Protein AF-A0A7S1KCM5-F1 (a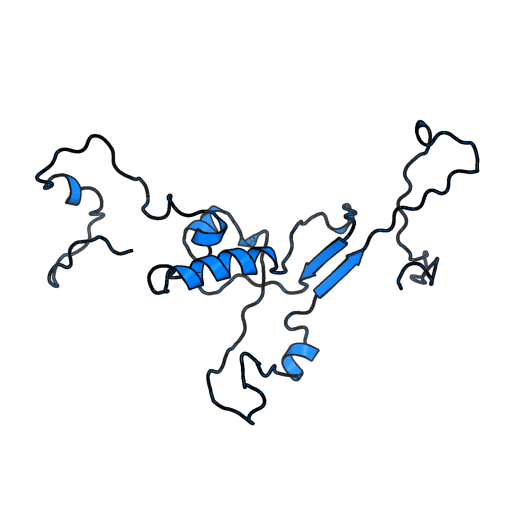fdb_monomer)

Organism: NCBI:txid1169539

pLDDT: mean 81.06, std 17.14, range [35.56, 97.69]

Nearest PDB structures (foldseek):
  7obb-assembly1_B  TM=8.193E-01  e=7.360E-10  Homo sapiens
  7z31-assembly1_B  TM=9.695E-01  e=3.458E-08  Saccharomyces cerevisiae S288C
  9bz0-assembly1_B  TM=9.746E-01  e=5.186E-08  Sus scrofa
  6hlr-assembly1_B  TM=8.130E-01  e=3.480E-09  Saccharomyces cerevisiae S288C
  8orq-assembly1_B  TM=8.264E-01  e=5.548E-08  Pyrococcus furiosus DSM 3638

Foldseek 3Di:
DCPDPDDDPDDDDDPPPPVVQVPDPDDDPDDDPDPCPVDDLQLQFDFPSVVDDVVVSVVSSVVVVVFAWQPDDVVVVDADQKDKHQDDFDDDPGGGPSCVVVPCVVTGTAHDDDDDDDDPPPQPPDPDDDDDPVVVVVRHRNMDMHHDDDDDPDDPPDDCVPDDDDDDDLADPVRDGVDPVPPD

Secondary structure (DSSP, 8-state):
---S----S-PPPSSTTSTTTTT-SS--S---S-GGGGS-HHHHTSTTGGGS-HHHHHHHHHHHTT--B---S-TTT---SEEEEESS----SS--HHHHHTTGGGS-BS----------TT-S-TT-----HHHHHTTTT-EEEEE------PPTT--GGGPPP----S--TTS--S-TTTT-

Sequence (184 aa):
WDMRPKEPAGTVWLDDEFDLYENSPVKYTHVEMKPSAMLSIMASLTPFSNHNQSPRNMYQCQMLKQTLGIPFHNTVYRFDVKSYHLHTPQRPIVRTHEYDSYNFDTYPCGTNAIVAVISYSGYDMEDAMIMNKASMERGLCHASVYKTKVIEAAPPGLDIKYASPYRFNNLDASGVRAVSSLDK

Solvent-accessible surface area (backbone atoms only — not comparable to full-atom values): 12596 Å² total; per-residue (Å²): 115,80,82,65,80,93,72,77,96,79,82,82,86,72,89,66,78,66,68,68,64,77,77,45,98,63,92,73,96,76,79,82,92,48,91,66,70,83,47,51,76,61,54,43,56,44,65,66,55,68,83,47,62,72,69,59,53,54,50,48,42,56,51,58,76,71,57,56,18,41,90,61,88,59,57,92,82,51,83,52,65,68,45,63,39,42,73,69,51,30,73,66,92,77,74,33,74,58,38,62,76,69,45,41,75,81,46,26,55,44,61,82,74,93,83,80,96,73,94,59,97,73,70,49,54,94,90,39,74,84,76,63,64,73,49,45,79,72,46,57,91,37,67,49,76,49,69,53,81,90,77,86,84,70,62,92,90,61,69,70,90,76,61,80,90,82,90,75,71,68,45,44,101,83,69,47,61,73,54,78,78,77,81,115

Mean predicted aligned error: 11.42 Å

InterPro domains:
  IPR007120 DNA-directed RNA polymerase, subunit 2, hybrid-binding domain [PF00562] (42-176)
  IPR015712 DNA-directed RNA polymerase, subunit 2 [PTHR20856] (21-175)
  IPR037033 DNA-directed RNA polymerase, subunit 2, hybrid-binding domain superfamily [G3DSA:2.40.270.10] (41-152)

Structure (mmCIF, N/CA/C/O backbone):
data_AF-A0A7S1KCM5-F1
#
_entry.id   AF-A0A7S1KCM5-F1
#
loop_
_atom_site.group_PDB
_atom_site.id
_atom_site.type_symbol
_atom_site.label_atom_id
_atom_site.label_alt_id
_atom_site.label_comp_id
_atom_site.label_asym_id
_atom_site.label_entity_id
_atom_site.label_seq_id
_atom_site.pdbx_PDB_ins_code
_atom_site.Cartn_x
_atom_site.Cartn_y
_atom_site.Cartn_z
_atom_site.occupancy
_atom_site.B_iso_or_equiv
_atom_site.auth_seq_id
_atom_site.auth_comp_id
_atom_site.auth_asym_id
_atom_site.auth_atom_id
_atom_site.pdbx_PDB_model_num
ATOM 1 N N . TRP A 1 1 ? 17.206 -1.451 -15.885 1.00 40.75 1 TRP A N 1
ATOM 2 C CA . TRP A 1 1 ? 18.573 -0.933 -15.887 1.00 40.75 1 TRP A CA 1
ATOM 3 C C . TRP A 1 1 ? 19.407 -2.032 -16.473 1.00 40.75 1 TRP A C 1
ATOM 5 O O . TRP A 1 1 ? 20.135 -2.702 -15.759 1.00 40.75 1 TRP A O 1
ATOM 15 N N . ASP A 1 2 ? 19.180 -2.292 -17.757 1.00 36.66 2 ASP A N 1
ATOM 16 C CA . ASP A 1 2 ? 19.985 -3.280 -18.444 1.00 36.66 2 ASP A CA 1
ATOM 17 C C . ASP A 1 2 ? 21.248 -2.560 -18.905 1.00 36.66 2 ASP A C 1
ATOM 19 O O . ASP A 1 2 ? 21.256 -1.890 -19.933 1.00 36.66 2 ASP A O 1
ATOM 23 N N . MET A 1 3 ? 22.253 -2.574 -18.030 1.00 38.91 3 MET A N 1
ATOM 24 C CA . MET A 1 3 ? 23.596 -2.069 -18.314 1.00 38.91 3 MET A CA 1
ATOM 25 C C . MET A 1 3 ? 24.399 -3.091 -19.134 1.00 38.91 3 MET A C 1
ATOM 27 O O . MET A 1 3 ? 25.592 -2.884 -19.342 1.00 38.91 3 MET A O 1
ATOM 31 N N . ARG A 1 4 ? 23.784 -4.199 -19.587 1.00 44.56 4 ARG A N 1
ATOM 32 C CA . ARG A 1 4 ? 24.465 -5.155 -20.456 1.00 44.56 4 ARG A CA 1
ATOM 33 C C . ARG A 1 4 ? 24.724 -4.498 -21.816 1.00 44.56 4 ARG A C 1
ATOM 35 O O . ARG A 1 4 ? 23.841 -3.808 -22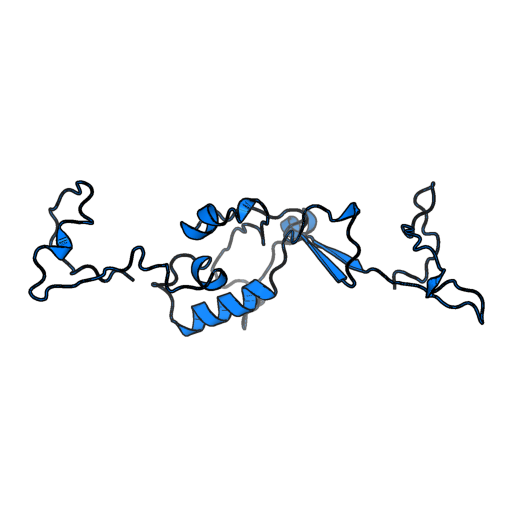.341 1.00 44.56 4 ARG A O 1
ATOM 42 N N . PRO A 1 5 ? 25.914 -4.694 -22.404 1.00 41.06 5 PRO A N 1
ATOM 43 C CA . PRO A 1 5 ? 26.163 -4.311 -23.786 1.00 41.06 5 PRO A CA 1
ATOM 44 C C . PRO A 1 5 ? 25.080 -4.932 -24.681 1.00 41.06 5 PRO A C 1
ATOM 46 O O . PRO A 1 5 ? 24.750 -6.108 -24.539 1.00 41.06 5 PRO A O 1
ATOM 49 N N . LYS A 1 6 ? 24.478 -4.148 -25.583 1.00 43.06 6 LYS A N 1
ATOM 50 C CA . LYS A 1 6 ? 23.555 -4.707 -26.581 1.00 43.06 6 LYS A CA 1
ATOM 51 C C . LYS A 1 6 ? 24.368 -5.532 -27.576 1.00 43.06 6 LYS A C 1
ATOM 53 O O . LYS A 1 6 ? 25.092 -4.948 -28.377 1.00 43.06 6 LYS A O 1
ATOM 58 N N . GLU A 1 7 ? 24.208 -6.850 -27.549 1.00 50.91 7 GLU A N 1
ATOM 59 C CA . GLU A 1 7 ? 24.924 -7.775 -28.434 1.00 50.91 7 GLU A CA 1
ATOM 60 C C . GLU A 1 7 ? 23.987 -8.665 -29.273 1.00 50.91 7 GLU A C 1
ATOM 62 O O . GLU A 1 7 ? 22.806 -8.812 -28.938 1.00 50.91 7 GLU A O 1
ATOM 67 N N . PRO A 1 8 ? 24.468 -9.158 -30.437 1.00 41.50 8 PRO A N 1
ATOM 68 C CA . PRO A 1 8 ? 23.624 -9.681 -31.504 1.00 41.50 8 PRO A CA 1
ATOM 69 C C . PRO A 1 8 ? 23.039 -11.059 -31.169 1.00 41.50 8 PRO A C 1
ATOM 71 O O . PRO A 1 8 ? 23.582 -11.828 -30.384 1.00 41.50 8 PRO A O 1
ATOM 74 N N . ALA A 1 9 ? 21.894 -11.362 -31.781 1.00 36.62 9 ALA A N 1
ATOM 75 C CA . ALA A 1 9 ? 21.101 -12.554 -31.502 1.00 36.62 9 ALA A CA 1
ATOM 76 C C . ALA A 1 9 ? 21.884 -13.857 -31.760 1.00 36.62 9 ALA A C 1
ATOM 78 O O . ALA A 1 9 ? 22.244 -14.136 -32.904 1.00 36.62 9 ALA A O 1
ATOM 79 N N . GLY A 1 10 ? 22.093 -14.673 -30.719 1.00 40.50 10 GLY A N 1
ATOM 80 C CA . GLY A 1 10 ? 22.649 -16.019 -30.891 1.00 40.50 10 GLY A CA 1
ATOM 81 C C . GLY A 1 10 ? 23.193 -16.741 -29.655 1.00 40.50 10 GLY A C 1
ATOM 82 O O . GLY A 1 10 ? 23.398 -17.948 -29.739 1.00 40.50 10 GLY A O 1
ATOM 83 N N . THR A 1 11 ? 23.418 -16.078 -28.520 1.00 36.53 11 THR A N 1
ATOM 84 C CA . THR A 1 11 ? 24.118 -16.723 -27.393 1.00 36.53 11 THR A CA 1
ATOM 85 C C . THR A 1 11 ? 23.155 -17.439 -26.439 1.00 36.53 11 THR A C 1
ATOM 87 O O . THR A 1 11 ? 22.184 -16.857 -25.953 1.00 36.53 11 THR A O 1
ATOM 90 N N . VAL A 1 12 ? 23.408 -18.733 -26.219 1.00 35.56 12 VAL A N 1
ATOM 91 C CA . VAL A 1 12 ? 22.693 -19.618 -25.286 1.00 35.56 12 VAL A CA 1
ATOM 92 C C . VAL A 1 12 ? 23.241 -19.386 -23.879 1.00 35.56 12 VAL A C 1
ATOM 94 O O . VAL A 1 12 ? 24.450 -19.446 -23.703 1.00 35.56 12 VAL A O 1
ATOM 97 N N . TRP A 1 13 ? 22.355 -19.144 -22.910 1.00 39.34 13 TRP A N 1
ATOM 98 C CA . TRP A 1 13 ? 22.717 -18.832 -21.525 1.00 39.34 13 TRP A CA 1
ATOM 99 C C . TRP A 1 13 ? 23.014 -20.100 -20.714 1.00 39.34 13 TRP A C 1
ATOM 101 O O . TRP A 1 13 ? 22.107 -20.905 -20.483 1.00 39.34 13 TRP A O 1
ATOM 111 N N . LEU A 1 14 ? 24.253 -20.254 -20.254 1.00 39.41 14 LEU A N 1
ATOM 112 C CA . LEU A 1 14 ? 24.648 -21.175 -19.186 1.00 39.41 14 LEU A CA 1
ATOM 113 C C . LEU A 1 14 ? 25.129 -20.326 -18.007 1.00 39.41 14 LEU A C 1
ATOM 115 O O . LEU A 1 14 ? 26.307 -20.038 -17.928 1.00 39.41 14 LEU A O 1
ATOM 119 N N . ASP A 1 15 ? 24.230 -19.900 -17.111 1.00 43.06 15 ASP A N 1
ATOM 120 C CA . ASP A 1 15 ? 24.571 -19.185 -15.861 1.00 43.06 15 ASP A CA 1
ATOM 121 C C . ASP A 1 15 ? 25.719 -18.139 -15.999 1.00 43.06 15 ASP A C 1
ATOM 123 O O . ASP A 1 15 ? 26.592 -18.016 -15.140 1.00 43.06 15 ASP A O 1
ATOM 127 N N . ASP A 1 16 ? 25.711 -17.374 -17.102 1.00 44.28 16 ASP A N 1
ATOM 128 C CA . ASP A 1 16 ? 26.809 -16.506 -17.572 1.00 44.28 16 ASP A CA 1
ATOM 129 C C . ASP A 1 16 ? 26.892 -15.146 -16.839 1.00 44.28 16 ASP A C 1
ATOM 131 O O . ASP A 1 16 ? 27.033 -14.090 -17.460 1.00 44.28 16 ASP A O 1
ATOM 135 N N . GLU A 1 17 ? 26.759 -15.112 -15.512 1.00 49.91 17 GLU A N 1
ATOM 136 C CA . GLU A 1 17 ? 26.950 -13.863 -14.746 1.00 49.91 17 GLU A CA 1
ATOM 137 C C . GLU A 1 17 ? 28.433 -13.631 -14.385 1.00 49.91 17 GLU A C 1
ATOM 139 O O . GLU A 1 17 ? 28.851 -12.498 -14.142 1.00 49.91 17 GLU A O 1
ATOM 144 N N . PHE A 1 18 ? 29.256 -14.687 -14.418 1.00 49.47 18 PHE A N 1
ATOM 145 C CA . PHE A 1 18 ? 30.677 -14.635 -14.051 1.00 49.47 18 PHE A CA 1
ATOM 146 C C . PHE A 1 18 ? 31.619 -14.309 -15.229 1.00 49.47 18 PHE A C 1
ATOM 148 O O . PHE A 1 18 ? 32.596 -13.581 -15.044 1.00 49.47 18 PHE A O 1
ATOM 155 N N . ASP A 1 19 ? 31.298 -14.753 -16.449 1.00 50.28 19 ASP A N 1
ATOM 156 C CA . ASP A 1 19 ? 32.193 -14.650 -17.620 1.00 50.28 19 ASP A CA 1
ATOM 157 C C . ASP A 1 19 ? 32.311 -13.227 -18.209 1.00 50.28 19 ASP A C 1
ATOM 159 O O . ASP A 1 19 ? 33.271 -12.908 -18.915 1.00 50.28 19 ASP A O 1
ATOM 163 N N . LEU A 1 20 ? 31.386 -12.314 -17.885 1.00 54.00 20 LEU A N 1
ATOM 164 C CA . LEU A 1 20 ? 31.429 -10.923 -18.367 1.00 54.00 20 LEU A CA 1
ATOM 165 C C . LEU A 1 20 ? 32.566 -10.091 -17.745 1.00 54.00 20 LEU A C 1
ATOM 167 O O . LEU A 1 20 ? 33.003 -9.105 -18.341 1.00 54.00 20 LEU A O 1
ATOM 171 N N . TYR A 1 21 ? 33.055 -10.464 -16.559 1.00 55.16 21 TYR A N 1
ATOM 172 C CA . TYR A 1 21 ? 34.063 -9.683 -15.831 1.00 55.16 21 TYR A CA 1
ATOM 173 C C . TYR A 1 21 ? 35.505 -10.077 -16.157 1.00 55.16 21 TYR A C 1
ATOM 175 O O . TYR A 1 21 ? 36.418 -9.280 -15.926 1.00 55.16 21 TYR A O 1
ATOM 183 N N . GLU A 1 22 ? 35.721 -11.262 -16.728 1.00 56.12 22 GLU A N 1
ATOM 184 C CA . GLU A 1 22 ? 37.061 -11.767 -17.043 1.00 56.12 22 GLU A CA 1
ATOM 185 C C . GLU A 1 22 ? 37.679 -11.056 -18.263 1.00 56.12 22 GLU A C 1
ATOM 187 O O . GLU A 1 22 ? 38.893 -10.870 -18.334 1.00 56.12 22 GLU A O 1
ATOM 192 N N . ASN A 1 23 ? 36.835 -10.536 -19.164 1.00 60.69 23 ASN A N 1
ATOM 193 C CA . ASN A 1 23 ? 37.238 -9.781 -20.358 1.00 60.69 23 ASN A CA 1
ATOM 194 C C . ASN A 1 23 ? 37.238 -8.250 -20.175 1.00 60.69 23 ASN A C 1
ATOM 196 O O . ASN A 1 23 ? 37.361 -7.505 -21.151 1.00 60.69 23 ASN A O 1
ATOM 200 N N . SER A 1 24 ? 37.109 -7.746 -18.942 1.00 62.97 24 SER A N 1
ATOM 201 C CA . SER A 1 24 ? 37.189 -6.305 -18.694 1.00 62.97 24 SER A CA 1
ATOM 202 C C . SER A 1 24 ? 38.623 -5.788 -18.910 1.00 62.97 24 SER A C 1
ATOM 204 O O . SER A 1 24 ? 39.559 -6.294 -18.284 1.00 62.97 24 SER A O 1
ATOM 206 N N . PRO A 1 25 ? 38.833 -4.719 -19.706 1.00 71.00 25 PRO A N 1
ATOM 207 C CA . PRO A 1 25 ? 40.155 -4.111 -19.893 1.00 71.00 25 PRO A CA 1
ATOM 208 C C . PRO A 1 25 ? 40.713 -3.484 -18.602 1.00 71.00 25 PRO A C 1
ATOM 210 O O . PRO A 1 25 ? 41.898 -3.155 -18.530 1.00 71.00 25 PRO A O 1
ATOM 213 N N . VAL A 1 26 ? 39.872 -3.318 -17.576 1.00 77.50 26 VAL A N 1
ATOM 214 C CA . VAL A 1 26 ? 40.229 -2.790 -16.258 1.00 77.50 26 VAL A CA 1
ATOM 215 C C . VAL A 1 26 ? 39.993 -3.869 -15.205 1.00 77.50 26 VAL A C 1
ATOM 217 O O . VAL A 1 26 ? 38.900 -4.429 -15.116 1.00 77.50 26 VAL A O 1
ATOM 220 N N . LYS A 1 27 ? 41.011 -4.142 -14.380 1.00 79.75 27 LYS A N 1
ATOM 221 C CA . LYS A 1 27 ? 40.898 -5.075 -13.251 1.00 79.75 27 LYS A CA 1
ATOM 222 C C . LYS A 1 27 ? 40.150 -4.411 -12.096 1.00 79.75 27 LYS A C 1
ATOM 224 O O . LYS A 1 27 ? 40.596 -3.384 -11.587 1.00 79.75 27 LYS A O 1
ATOM 229 N N . TYR A 1 28 ? 39.052 -5.019 -11.659 1.00 79.69 28 TYR A N 1
ATOM 230 C CA . TYR A 1 28 ? 38.270 -4.574 -10.505 1.00 79.69 28 TYR A CA 1
ATOM 231 C C . TYR A 1 28 ? 38.577 -5.433 -9.273 1.00 79.69 28 TYR A C 1
ATOM 233 O O . TYR A 1 28 ? 38.873 -6.618 -9.395 1.00 79.69 28 TYR A O 1
ATOM 241 N N . THR A 1 29 ? 38.516 -4.836 -8.079 1.00 88.56 29 THR A N 1
ATOM 242 C CA . THR A 1 29 ? 38.691 -5.555 -6.800 1.00 88.56 29 THR A CA 1
ATOM 243 C C . THR A 1 29 ? 37.369 -5.976 -6.162 1.00 88.56 29 THR A C 1
ATOM 245 O O . THR A 1 29 ? 37.366 -6.856 -5.309 1.00 88.56 29 THR A O 1
ATOM 248 N N . HIS A 1 30 ? 36.259 -5.345 -6.555 1.00 83.75 30 HIS A N 1
ATOM 249 C CA . HIS A 1 30 ? 34.922 -5.569 -6.010 1.00 83.75 30 HIS A CA 1
ATOM 250 C C . HIS A 1 30 ? 33.888 -5.510 -7.136 1.00 83.75 30 HIS A C 1
ATOM 252 O O . HIS A 1 30 ? 34.099 -4.825 -8.139 1.00 83.75 30 HIS A O 1
ATOM 258 N N . VAL A 1 31 ? 32.763 -6.191 -6.934 1.00 82.62 31 VAL A N 1
ATOM 259 C CA . VAL A 1 31 ? 31.596 -6.169 -7.818 1.00 82.62 31 VAL A CA 1
ATOM 260 C C . VAL A 1 31 ? 30.332 -6.040 -6.972 1.00 82.62 31 VAL A C 1
ATOM 262 O O . VAL A 1 31 ? 30.273 -6.548 -5.851 1.00 82.62 31 VAL A O 1
ATOM 265 N N . GLU A 1 32 ? 29.342 -5.315 -7.487 1.00 82.94 32 GLU A N 1
ATOM 266 C CA . GLU A 1 32 ? 28.034 -5.211 -6.846 1.00 82.94 32 GLU A CA 1
ATOM 267 C C . GLU A 1 32 ? 27.305 -6.551 -6.966 1.00 82.94 32 GLU A C 1
ATOM 269 O O . GLU A 1 32 ? 27.192 -7.097 -8.060 1.00 82.94 32 GLU A O 1
ATOM 274 N N . MET A 1 33 ? 26.783 -7.069 -5.854 1.00 85.00 33 MET A N 1
ATOM 275 C CA . MET A 1 33 ? 26.132 -8.384 -5.844 1.00 85.00 33 MET A CA 1
ATOM 276 C C . MET A 1 33 ? 24.812 -8.378 -6.617 1.00 85.00 33 MET A C 1
ATOM 278 O O . MET A 1 33 ? 24.446 -9.378 -7.225 1.00 85.00 33 MET A O 1
ATOM 282 N 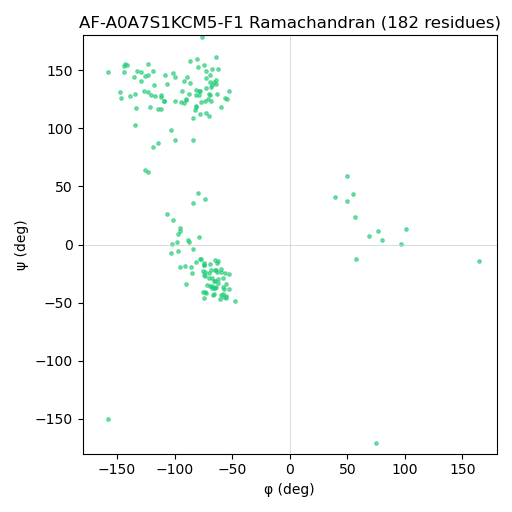N . LYS A 1 34 ? 24.065 -7.267 -6.556 1.00 83.56 34 LYS A N 1
ATOM 283 C CA . LYS A 1 34 ? 22.809 -7.083 -7.288 1.00 83.56 34 LYS A CA 1
ATOM 284 C C . LYS A 1 34 ? 22.624 -5.614 -7.669 1.00 83.56 34 LYS A C 1
ATOM 286 O O . LYS A 1 34 ? 22.625 -4.763 -6.783 1.00 83.56 34 LYS A O 1
ATOM 291 N N . PRO A 1 35 ? 22.303 -5.287 -8.932 1.00 84.62 35 PRO A N 1
ATOM 292 C CA . PRO A 1 35 ? 22.005 -3.909 -9.330 1.00 84.62 35 PRO A CA 1
ATOM 293 C C . PRO A 1 35 ? 20.816 -3.276 -8.581 1.00 84.62 35 PRO A C 1
ATOM 295 O O . PRO A 1 35 ? 20.718 -2.054 -8.497 1.00 84.62 35 PRO A O 1
ATOM 298 N N . SER A 1 36 ? 19.893 -4.085 -8.043 1.00 86.94 36 SER A N 1
ATOM 299 C CA . SER A 1 36 ? 18.762 -3.619 -7.228 1.00 86.94 36 SER A CA 1
ATOM 300 C C . SER A 1 36 ? 19.161 -3.182 -5.818 1.00 86.94 36 SER A C 1
ATOM 302 O O . SER A 1 36 ? 18.389 -2.459 -5.193 1.00 86.94 36 SER A O 1
ATOM 304 N N . ALA A 1 37 ? 20.345 -3.565 -5.325 1.00 88.50 37 ALA A N 1
ATOM 305 C CA . ALA A 1 37 ? 20.766 -3.324 -3.945 1.00 88.50 37 ALA A CA 1
ATOM 306 C C . ALA A 1 37 ? 20.913 -1.832 -3.601 1.00 88.50 37 ALA A C 1
ATOM 308 O O . ALA A 1 37 ? 20.780 -1.446 -2.442 1.00 88.50 37 ALA A O 1
ATOM 309 N N . MET A 1 38 ? 21.105 -0.970 -4.606 1.00 92.44 38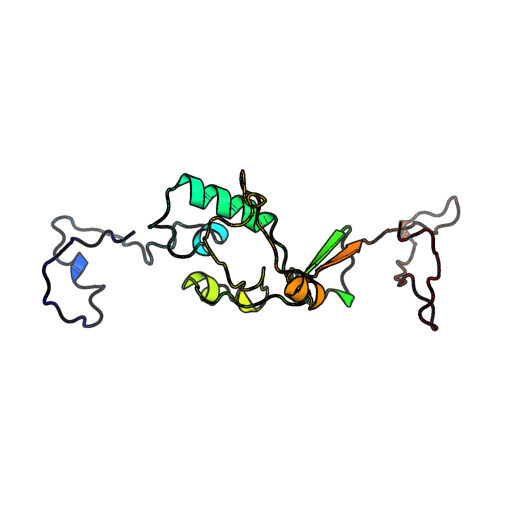 MET A N 1
ATOM 310 C CA . MET A 1 38 ? 21.107 0.485 -4.417 1.00 92.44 38 MET A CA 1
ATOM 311 C C . MET A 1 38 ? 19.721 1.068 -4.079 1.00 92.44 38 MET A C 1
ATOM 313 O O . MET A 1 38 ? 19.618 2.222 -3.662 1.00 92.44 38 MET A O 1
ATOM 317 N N . LEU A 1 39 ? 18.636 0.320 -4.314 1.00 92.94 39 LEU A N 1
ATOM 318 C CA . LEU A 1 39 ? 17.267 0.792 -4.120 1.00 92.94 39 LEU A CA 1
ATOM 319 C C . LEU A 1 39 ? 16.808 0.581 -2.674 1.00 92.94 39 LEU A C 1
ATOM 321 O O . LEU A 1 39 ? 17.005 -0.472 -2.077 1.00 92.94 39 LEU A O 1
ATOM 325 N N . SER A 1 40 ? 16.101 1.573 -2.128 1.00 94.19 40 SER A N 1
ATOM 326 C CA . SER A 1 40 ? 15.366 1.398 -0.867 1.00 94.19 40 SER A CA 1
ATOM 327 C C . SER A 1 40 ? 14.244 0.366 -1.013 1.00 94.19 40 SER A C 1
ATOM 329 O O . SER A 1 40 ? 13.747 0.161 -2.120 1.00 94.19 40 SER A O 1
ATOM 331 N N . ILE A 1 41 ? 13.757 -0.173 0.112 1.00 93.25 41 ILE A N 1
ATOM 332 C CA . ILE A 1 41 ? 12.614 -1.103 0.148 1.00 93.25 41 ILE A CA 1
ATOM 333 C C . ILE A 1 41 ? 11.444 -0.570 -0.689 1.00 93.25 41 ILE A C 1
ATOM 335 O O . ILE A 1 41 ? 10.931 -1.264 -1.548 1.00 93.25 41 ILE A O 1
ATOM 339 N N . MET A 1 42 ? 11.059 0.697 -0.518 1.00 93.81 42 MET A N 1
ATOM 340 C CA . MET A 1 42 ? 9.918 1.281 -1.239 1.00 93.81 42 MET A CA 1
ATOM 341 C C . MET A 1 42 ? 10.163 1.387 -2.749 1.00 93.81 42 MET A C 1
ATOM 343 O O . MET A 1 42 ? 9.255 1.168 -3.551 1.00 93.81 42 MET A O 1
ATOM 347 N N . ALA A 1 43 ? 11.396 1.716 -3.137 1.00 94.44 43 ALA A N 1
ATOM 348 C CA . ALA A 1 43 ? 11.777 1.833 -4.538 1.00 94.44 43 ALA A CA 1
ATOM 349 C C . ALA A 1 43 ? 11.852 0.459 -5.217 1.00 94.44 43 ALA A C 1
ATOM 351 O O . ALA A 1 43 ? 11.470 0.334 -6.381 1.00 94.44 43 ALA A O 1
ATOM 352 N N . SER A 1 44 ? 12.285 -0.576 -4.492 1.00 93.94 44 SER A N 1
ATOM 353 C CA . SER A 1 44 ? 12.369 -1.941 -5.010 1.00 93.94 44 SER A CA 1
ATOM 354 C C . SER A 1 44 ? 11.010 -2.631 -5.151 1.00 93.94 44 SER 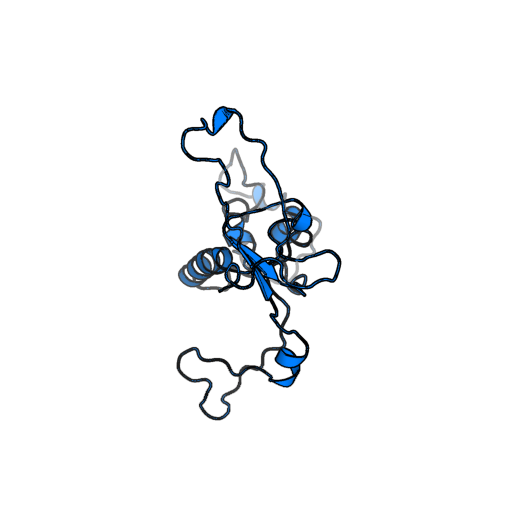A C 1
ATOM 356 O O . SER A 1 44 ? 10.913 -3.597 -5.906 1.00 93.94 44 SER A O 1
ATOM 358 N N . LEU A 1 45 ? 9.940 -2.117 -4.526 1.00 93.25 45 LEU A N 1
ATOM 359 C CA . LEU A 1 45 ? 8.570 -2.598 -4.767 1.00 93.25 45 LEU A CA 1
ATOM 360 C C . LEU A 1 45 ? 7.960 -2.082 -6.080 1.00 93.25 45 LEU A C 1
ATOM 362 O O . LEU A 1 45 ? 6.915 -2.578 -6.493 1.00 93.25 45 LEU A O 1
ATOM 366 N N . THR A 1 46 ? 8.567 -1.090 -6.742 1.00 94.19 46 THR A N 1
ATOM 367 C CA . THR A 1 46 ? 8.027 -0.546 -7.999 1.00 94.19 46 THR A CA 1
ATOM 368 C C . THR A 1 46 ? 8.359 -1.488 -9.165 1.00 94.19 46 THR A C 1
ATOM 370 O O . THR A 1 46 ? 9.536 -1.601 -9.529 1.00 94.19 46 THR A O 1
ATOM 373 N N . PRO A 1 47 ? 7.367 -2.155 -9.789 1.00 93.19 47 PRO A N 1
ATOM 374 C CA . PRO A 1 47 ? 7.627 -3.044 -10.913 1.00 93.19 47 PRO A CA 1
ATOM 375 C C . PRO A 1 47 ? 8.144 -2.242 -12.110 1.00 93.19 47 PRO A C 1
ATOM 377 O O . PRO A 1 47 ? 7.668 -1.143 -12.387 1.00 93.19 47 PRO A O 1
ATOM 380 N N . PHE A 1 48 ? 9.130 -2.796 -12.819 1.00 93.75 48 PHE A N 1
ATOM 381 C CA . PHE A 1 48 ? 9.729 -2.182 -14.011 1.00 93.75 48 PHE A CA 1
ATOM 382 C C . PHE A 1 48 ? 10.159 -0.715 -13.823 1.00 93.75 48 PHE A C 1
ATOM 384 O O . PHE A 1 48 ? 10.051 0.085 -14.751 1.00 93.75 48 PHE A O 1
ATOM 391 N N . SER A 1 49 ? 10.692 -0.356 -12.648 1.00 91.38 49 SER A N 1
ATOM 392 C CA . SER A 1 49 ? 11.107 1.020 -12.315 1.00 91.38 49 SER A CA 1
ATOM 393 C C . SER A 1 49 ? 12.052 1.656 -13.346 1.00 91.38 49 SER A C 1
ATOM 395 O O . SER A 1 49 ? 12.089 2.872 -13.509 1.00 91.38 49 SER A O 1
ATOM 397 N N . ASN A 1 50 ? 12.790 0.845 -14.098 1.00 90.44 50 ASN A N 1
ATOM 398 C CA . ASN A 1 50 ? 13.687 1.288 -15.159 1.00 90.44 50 ASN A CA 1
ATOM 399 C C . ASN A 1 50 ? 13.018 1.672 -16.485 1.00 90.44 50 ASN A C 1
ATOM 401 O O . ASN A 1 50 ? 13.699 2.204 -17.354 1.00 90.44 50 ASN A O 1
ATOM 405 N N . HIS A 1 51 ? 11.742 1.346 -16.670 1.00 93.38 51 HIS A N 1
ATOM 406 C CA . HIS A 1 51 ? 10.941 1.747 -17.830 1.00 93.38 51 HIS A CA 1
ATOM 407 C C . HIS A 1 51 ? 10.096 2.988 -17.527 1.00 93.38 51 HIS A C 1
ATOM 409 O O . HIS A 1 51 ? 9.237 3.371 -18.315 1.00 93.38 51 HIS A O 1
ATOM 415 N N . ASN A 1 52 ? 10.335 3.610 -16.373 1.00 93.25 52 ASN A N 1
ATOM 416 C CA . ASN A 1 52 ? 9.610 4.772 -15.909 1.00 93.25 52 ASN A CA 1
ATOM 417 C C . ASN A 1 52 ? 10.565 5.955 -15.743 1.00 93.25 52 ASN A C 1
ATOM 419 O O . ASN A 1 52 ? 11.745 5.791 -15.423 1.00 93.25 52 ASN A O 1
ATOM 423 N N . GLN A 1 53 ? 10.050 7.165 -15.937 1.00 95.44 53 GLN A N 1
ATOM 424 C CA . GLN A 1 53 ? 10.833 8.372 -15.706 1.00 95.44 53 GLN A CA 1
ATOM 425 C C . GLN A 1 53 ? 11.191 8.469 -14.214 1.00 95.44 53 GLN A C 1
ATOM 427 O O . GLN A 1 53 ? 10.338 8.242 -13.353 1.00 95.44 53 GLN A O 1
ATOM 432 N N . SER A 1 54 ? 12.429 8.853 -13.888 1.00 92.69 54 SER A N 1
ATOM 433 C CA . SER A 1 54 ? 12.901 8.867 -12.496 1.00 92.69 54 SER A CA 1
ATOM 434 C C . SER A 1 54 ? 11.999 9.634 -11.507 1.00 92.69 54 SER A C 1
ATOM 436 O O . SER A 1 54 ? 11.786 9.101 -10.414 1.00 92.69 54 SER A O 1
ATOM 438 N N . PRO A 1 55 ? 11.367 10.786 -11.842 1.00 95.38 55 PRO A N 1
ATOM 439 C CA . PRO A 1 55 ? 10.482 11.478 -10.903 1.00 95.38 55 PRO A CA 1
ATOM 440 C C . PRO A 1 55 ? 9.228 10.669 -10.554 1.00 95.38 55 PRO A C 1
ATOM 442 O O . PRO A 1 55 ? 8.747 10.731 -9.425 1.00 95.38 55 PRO A O 1
ATOM 445 N N . ARG A 1 56 ? 8.718 9.854 -11.488 1.00 95.69 56 ARG A N 1
ATOM 446 C CA . ARG A 1 56 ? 7.524 9.025 -11.269 1.00 95.69 56 ARG A CA 1
ATOM 447 C C . ARG A 1 56 ? 7.775 7.924 -10.245 1.00 95.69 56 ARG A C 1
ATOM 449 O O . ARG A 1 56 ? 6.909 7.662 -9.415 1.00 95.69 56 ARG A O 1
ATOM 456 N N . ASN A 1 57 ? 8.978 7.354 -10.233 1.00 94.44 57 ASN A N 1
ATOM 457 C CA . ASN A 1 57 ? 9.367 6.386 -9.206 1.00 94.44 57 ASN A CA 1
ATOM 458 C C . ASN A 1 57 ? 9.429 7.031 -7.814 1.00 94.44 57 ASN A C 1
ATOM 460 O O . ASN A 1 57 ? 9.017 6.419 -6.828 1.00 94.44 57 ASN A O 1
ATOM 464 N N . MET A 1 58 ? 9.894 8.282 -7.721 1.00 94.50 58 MET A N 1
ATOM 465 C CA . MET A 1 58 ? 9.900 9.003 -6.444 1.00 94.50 58 MET A CA 1
ATOM 466 C C . MET A 1 58 ? 8.481 9.273 -5.932 1.00 94.50 58 MET A C 1
ATOM 468 O O . MET A 1 58 ? 8.221 9.066 -4.746 1.00 94.50 58 MET A O 1
ATOM 472 N N . TYR A 1 59 ? 7.553 9.674 -6.810 1.00 95.81 59 TYR A N 1
ATOM 473 C CA . TYR A 1 59 ? 6.148 9.857 -6.428 1.00 95.81 59 TYR A CA 1
ATOM 474 C C . TYR A 1 59 ? 5.531 8.562 -5.908 1.00 95.81 59 TYR A C 1
ATOM 476 O O . TYR A 1 59 ? 4.898 8.575 -4.853 1.00 95.81 59 TYR A O 1
ATOM 484 N N . GLN A 1 60 ? 5.796 7.432 -6.568 1.00 95.50 60 GLN A N 1
ATOM 485 C CA . GLN A 1 60 ? 5.329 6.129 -6.100 1.00 95.50 60 GLN A CA 1
ATOM 486 C C . GLN A 1 60 ? 5.833 5.816 -4.687 1.00 95.50 60 GLN A C 1
ATOM 488 O O . GLN A 1 60 ? 5.062 5.371 -3.840 1.00 95.50 60 GLN A O 1
ATOM 493 N N . CYS A 1 61 ? 7.103 6.101 -4.388 1.00 95.00 61 CYS A N 1
ATOM 494 C CA . CYS A 1 61 ? 7.659 5.873 -3.052 1.00 95.00 61 CYS A CA 1
ATOM 495 C C . CYS A 1 61 ? 6.956 6.712 -1.973 1.00 95.00 61 CYS A C 1
ATOM 497 O O . CYS A 1 61 ? 6.828 6.267 -0.831 1.00 95.00 61 CYS A O 1
ATOM 499 N N . GLN A 1 62 ? 6.504 7.922 -2.315 1.00 95.69 62 GLN A N 1
ATOM 500 C CA . GLN A 1 62 ? 5.737 8.777 -1.411 1.00 95.69 62 GLN A CA 1
ATOM 501 C C . GLN A 1 62 ? 4.296 8.278 -1.240 1.00 95.69 62 GLN A C 1
ATOM 503 O O . GLN A 1 62 ? 3.821 8.175 -0.110 1.00 95.69 62 GLN A O 1
ATOM 508 N N . MET A 1 63 ? 3.626 7.922 -2.336 1.00 96.00 63 MET A N 1
ATOM 509 C CA . MET A 1 63 ? 2.249 7.410 -2.336 1.00 96.00 63 MET A CA 1
ATOM 510 C C . MET A 1 63 ? 2.136 6.068 -1.607 1.00 96.00 63 MET A C 1
ATOM 512 O O . MET A 1 63 ? 1.185 5.829 -0.862 1.00 96.00 63 MET A O 1
ATOM 516 N N . LEU A 1 64 ? 3.147 5.209 -1.735 1.00 93.19 64 LEU A N 1
ATOM 517 C CA . LEU A 1 64 ? 3.178 3.915 -1.064 1.00 93.19 64 LEU A CA 1
ATOM 518 C C . LEU A 1 64 ? 3.180 4.057 0.471 1.00 93.19 64 LEU A C 1
ATOM 520 O O . LEU A 1 64 ? 2.579 3.239 1.157 1.00 93.19 64 LEU A O 1
ATOM 524 N N . LYS A 1 65 ? 3.743 5.141 1.031 1.00 92.88 65 LYS A N 1
ATOM 525 C CA . LYS A 1 65 ? 3.673 5.429 2.484 1.00 92.88 65 LYS A CA 1
ATOM 526 C C . LYS A 1 65 ? 2.264 5.777 2.968 1.00 92.88 65 LYS A C 1
ATOM 528 O O . LYS A 1 65 ? 1.994 5.691 4.161 1.00 92.88 65 LYS A O 1
ATOM 533 N N . GLN A 1 66 ? 1.395 6.212 2.061 1.00 93.88 66 GLN A N 1
ATOM 534 C CA . GLN A 1 66 ? -0.001 6.551 2.341 1.00 93.88 66 GLN A CA 1
ATOM 535 C C . GLN A 1 66 ? -0.950 5.395 2.008 1.00 93.88 66 GLN A C 1
ATOM 537 O O . GLN A 1 66 ? -2.148 5.486 2.270 1.00 93.88 66 GLN A O 1
ATOM 542 N N . THR A 1 67 ? -0.427 4.320 1.414 1.00 92.44 67 THR A N 1
ATOM 543 C CA . THR A 1 67 ? -1.228 3.177 0.987 1.00 92.44 67 THR A CA 1
ATOM 544 C C . THR A 1 67 ? -1.767 2.419 2.187 1.00 92.44 67 THR A C 1
ATOM 546 O O . THR A 1 67 ? -1.124 2.292 3.229 1.00 92.44 67 THR A O 1
ATOM 549 N N . LEU A 1 68 ? -2.969 1.886 2.004 1.00 92.81 68 LEU A N 1
ATOM 550 C CA . LEU A 1 68 ? -3.622 1.049 2.981 1.00 92.81 68 LEU A CA 1
ATOM 551 C C . LEU A 1 68 ? -3.319 -0.440 2.758 1.00 92.81 68 LEU A C 1
ATOM 553 O O . LEU A 1 68 ? -3.333 -0.936 1.631 1.00 92.81 68 LEU A O 1
ATOM 557 N N . GLY A 1 69 ? -3.126 -1.169 3.852 1.00 92.44 69 GLY A N 1
ATOM 558 C CA . GLY A 1 69 ? -2.977 -2.620 3.852 1.00 92.44 69 GLY A CA 1
ATOM 559 C C . GLY A 1 69 ? -3.314 -3.211 5.214 1.00 92.44 69 GLY A C 1
ATOM 560 O O . GLY A 1 69 ? -4.121 -2.650 5.960 1.00 92.44 69 GLY A O 1
ATOM 561 N N . ILE A 1 70 ? -2.666 -4.327 5.537 1.00 91.81 70 ILE A N 1
ATOM 562 C CA . ILE A 1 70 ? -2.647 -4.897 6.887 1.00 91.81 70 ILE A CA 1
ATOM 563 C C . ILE A 1 70 ? -1.282 -4.572 7.509 1.00 91.81 70 ILE A C 1
ATOM 565 O O . ILE A 1 70 ? -0.308 -5.260 7.215 1.00 91.81 70 ILE A O 1
ATOM 569 N N . PRO A 1 71 ? -1.168 -3.524 8.347 1.00 89.75 71 PRO A N 1
ATOM 570 C CA . PRO A 1 71 ? 0.122 -3.119 8.914 1.00 89.75 71 PRO A CA 1
ATOM 571 C C . PRO A 1 71 ? 0.628 -4.069 10.011 1.00 89.75 71 PRO A C 1
ATOM 573 O O . PRO A 1 71 ? 1.820 -4.112 10.300 1.00 89.75 71 PRO A O 1
ATOM 576 N N . PHE A 1 72 ? -0.273 -4.809 10.659 1.00 91.12 72 PHE A N 1
ATOM 577 C CA . PHE A 1 72 ? 0.043 -5.749 11.730 1.00 91.12 72 PHE A CA 1
ATOM 578 C C . PHE A 1 72 ? -1.056 -6.801 11.877 1.00 91.12 72 PHE A C 1
ATOM 580 O O . PHE A 1 72 ? -2.233 -6.507 11.681 1.00 91.12 72 PHE A O 1
ATOM 587 N N . HIS A 1 73 ? -0.681 -8.012 12.292 1.00 90.38 73 HIS A N 1
ATOM 588 C CA . HIS A 1 73 ? -1.622 -9.122 12.500 1.00 90.38 73 HIS A CA 1
ATOM 589 C C . HIS A 1 73 ? -2.299 -9.116 13.869 1.00 90.38 73 HIS A C 1
ATOM 591 O O . HIS A 1 73 ? -3.389 -9.654 14.032 1.00 90.38 73 HIS A O 1
ATOM 597 N N . ASN A 1 74 ? -1.680 -8.498 14.874 1.00 90.62 74 ASN A N 1
ATOM 598 C CA . ASN A 1 74 ? -2.194 -8.481 16.242 1.00 90.62 74 ASN A CA 1
ATOM 599 C C . ASN A 1 74 ? -3.236 -7.371 16.473 1.00 90.62 74 ASN A C 1
ATOM 601 O O . ASN A 1 74 ? -3.290 -6.799 17.561 1.00 90.62 74 ASN A O 1
ATOM 605 N N . THR A 1 75 ? -4.077 -7.079 15.471 1.00 84.62 75 THR A N 1
ATOM 606 C CA . THR A 1 75 ? -5.043 -5.966 15.501 1.00 84.62 75 THR A CA 1
ATOM 607 C C . THR A 1 75 ? -5.981 -6.020 16.703 1.00 84.62 75 THR A C 1
ATOM 609 O O . THR A 1 75 ? -6.309 -4.984 17.261 1.00 84.62 75 THR A O 1
ATOM 612 N N . VAL A 1 76 ? -6.349 -7.219 17.162 1.00 82.00 76 VAL A N 1
ATOM 613 C CA . VAL A 1 76 ? -7.244 -7.414 18.318 1.00 82.00 76 VAL A CA 1
ATOM 614 C C . VAL A 1 76 ? -6.588 -7.025 19.651 1.00 82.00 76 VAL A C 1
ATOM 616 O O . VAL A 1 76 ? -7.268 -6.615 20.587 1.00 82.00 76 VAL A O 1
ATOM 619 N N . TYR A 1 77 ? -5.263 -7.139 19.757 1.00 83.88 77 TYR A N 1
ATOM 620 C CA . TYR A 1 77 ? -4.528 -6.920 21.010 1.00 83.88 77 TYR A CA 1
ATOM 621 C C . TYR A 1 77 ? -3.805 -5.572 21.061 1.00 83.88 77 TYR A C 1
ATOM 623 O O . TYR A 1 77 ? -3.246 -5.206 22.106 1.00 83.88 77 TYR A O 1
ATOM 631 N N . ARG A 1 78 ? -3.805 -4.848 19.939 1.00 84.81 78 ARG A N 1
ATOM 632 C CA . ARG A 1 78 ? -3.063 -3.612 19.723 1.00 84.81 78 ARG A CA 1
ATOM 633 C C . ARG A 1 78 ? -4.017 -2.429 19.593 1.00 84.81 78 ARG A C 1
ATOM 635 O O . ARG A 1 78 ? -4.907 -2.423 18.754 1.00 84.81 78 ARG A O 1
ATOM 642 N N . PHE A 1 79 ? -3.764 -1.401 20.395 1.00 86.31 79 PHE A N 1
ATOM 643 C CA . PHE A 1 79 ? -4.571 -0.187 20.448 1.00 86.31 79 PHE A CA 1
ATOM 644 C C . PHE A 1 79 ? -3.715 1.018 20.066 1.00 86.31 79 PHE A C 1
ATOM 646 O O . PHE A 1 79 ? -3.158 1.698 20.925 1.00 86.31 79 PHE A O 1
ATOM 653 N N . ASP A 1 80 ? -3.575 1.260 18.764 1.00 88.56 80 ASP A N 1
ATOM 654 C CA . ASP A 1 80 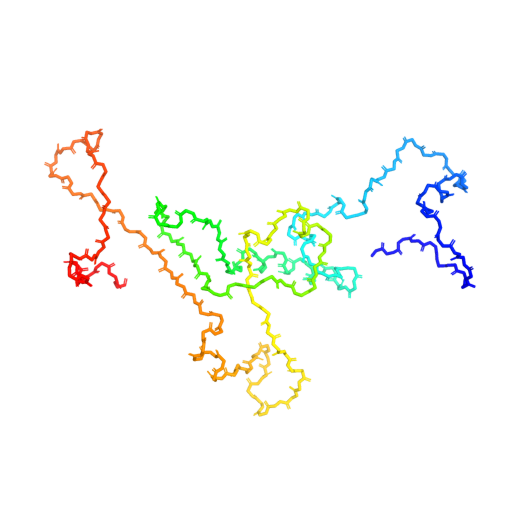? -2.962 2.494 18.271 1.00 88.56 80 ASP A CA 1
ATOM 655 C C . ASP A 1 80 ? -3.979 3.646 18.294 1.00 88.56 80 ASP A C 1
ATOM 657 O O . ASP A 1 80 ? -5.196 3.430 18.280 1.00 88.56 80 ASP A O 1
ATOM 661 N N . VAL A 1 81 ? -3.483 4.889 18.288 1.00 89.06 81 VAL A N 1
ATOM 662 C CA . VAL A 1 81 ? -4.325 6.101 18.242 1.00 89.06 81 VAL A CA 1
ATOM 663 C C . VAL A 1 81 ? -5.270 6.060 17.039 1.00 89.06 81 VAL A C 1
ATOM 665 O O . VAL A 1 81 ? -6.469 6.316 17.167 1.00 89.06 81 VAL A O 1
ATOM 668 N N . LYS A 1 82 ? -4.733 5.708 15.868 1.00 90.44 82 LYS A N 1
ATOM 669 C CA . LYS A 1 82 ? -5.495 5.474 14.645 1.00 90.44 82 LYS A CA 1
ATOM 670 C C . LYS A 1 82 ? -4.806 4.384 13.836 1.00 90.44 82 LYS A C 1
ATOM 672 O O . LYS A 1 82 ? -3.626 4.508 13.527 1.00 90.44 82 LYS A O 1
ATOM 677 N N . SER A 1 83 ? -5.550 3.351 13.480 1.00 91.25 83 SER A N 1
ATOM 678 C CA . SER A 1 83 ? -5.112 2.299 12.572 1.00 91.25 83 SER A CA 1
ATOM 679 C C . SER A 1 83 ? -6.112 2.166 11.436 1.00 91.25 83 SER A C 1
ATOM 681 O O . SER A 1 83 ? -7.313 2.357 11.622 1.00 91.25 83 SER A O 1
ATOM 683 N N . TYR A 1 84 ? -5.605 1.856 10.254 1.00 92.25 84 TYR A N 1
ATOM 684 C CA . TYR A 1 84 ? -6.411 1.610 9.076 1.00 92.25 84 TYR A CA 1
ATOM 685 C C . TYR A 1 84 ? -6.171 0.168 8.632 1.00 92.25 84 TYR A C 1
ATOM 687 O O . TYR A 1 84 ? -5.030 -0.294 8.614 1.00 92.25 84 TYR A O 1
ATOM 695 N N . HIS A 1 85 ? -7.242 -0.528 8.263 1.00 92.62 85 HIS A N 1
ATOM 696 C CA . HIS A 1 85 ? -7.210 -1.945 7.926 1.00 92.62 85 HIS A CA 1
ATOM 697 C C . HIS A 1 85 ? -7.986 -2.193 6.629 1.00 92.62 85 HIS A C 1
ATOM 699 O O . HIS A 1 85 ? -9.193 -1.953 6.576 1.00 92.62 85 HIS A O 1
ATOM 705 N N . LEU A 1 86 ? -7.304 -2.679 5.588 1.00 94.50 86 LEU A N 1
ATOM 706 C CA . LEU A 1 86 ? -7.944 -3.111 4.338 1.00 94.50 86 LEU A CA 1
ATOM 707 C C . LEU A 1 86 ? -8.567 -4.499 4.519 1.00 94.50 86 LEU A C 1
ATOM 709 O O . LEU A 1 86 ? -7.876 -5.409 4.962 1.00 94.50 86 LEU A O 1
ATOM 713 N N . HIS A 1 87 ? -9.842 -4.685 4.168 1.00 93.06 87 HIS A N 1
ATOM 714 C CA . HIS A 1 87 ? -10.534 -5.956 4.433 1.00 93.06 87 HIS A CA 1
ATOM 715 C C . HIS A 1 87 ? -10.126 -7.089 3.496 1.00 93.06 87 HIS A C 1
ATOM 717 O O . HIS A 1 87 ? -9.983 -8.230 3.925 1.00 93.06 87 HIS A O 1
ATOM 723 N N . THR A 1 88 ? -9.953 -6.781 2.214 1.00 93.81 88 THR A N 1
ATOM 724 C CA . THR A 1 88 ? -9.635 -7.772 1.181 1.00 93.81 88 THR A CA 1
ATOM 725 C C . THR A 1 88 ? -8.377 -7.356 0.425 1.00 93.81 88 THR A C 1
ATOM 727 O O . THR A 1 88 ? -8.460 -7.019 -0.762 1.00 93.81 88 THR A O 1
ATOM 730 N N . PRO A 1 89 ? -7.214 -7.297 1.099 1.00 94.62 89 PRO A N 1
ATOM 731 C CA . PRO A 1 89 ? -5.967 -7.043 0.408 1.00 94.62 89 PRO A CA 1
ATOM 732 C C . PRO A 1 89 ? -5.633 -8.238 -0.487 1.00 94.62 89 PRO A C 1
ATOM 734 O O . PRO A 1 89 ? -6.004 -9.377 -0.194 1.00 94.62 89 PRO A O 1
ATOM 737 N N . GLN A 1 90 ? -4.926 -7.990 -1.582 1.00 93.94 90 GLN A N 1
ATOM 738 C CA . GLN A 1 90 ? -4.520 -9.047 -2.501 1.00 93.94 90 GLN A CA 1
ATOM 739 C C . GLN A 1 90 ? -3.029 -8.965 -2.790 1.00 93.94 90 GLN A C 1
ATOM 741 O O . GLN A 1 90 ? -2.453 -7.881 -2.854 1.00 93.94 90 GLN A O 1
ATOM 746 N N . ARG A 1 91 ? -2.421 -10.129 -3.026 1.00 93.19 91 ARG A N 1
ATOM 747 C CA . ARG A 1 91 ? -1.069 -10.217 -3.574 1.00 93.19 91 ARG A CA 1
ATOM 748 C C . ARG A 1 91 ? -1.058 -9.615 -4.984 1.00 93.19 91 ARG A C 1
ATOM 750 O O . ARG A 1 91 ? -1.893 -10.021 -5.800 1.00 93.19 91 ARG A O 1
ATOM 757 N N . PRO A 1 92 ? -0.136 -8.694 -5.303 1.00 94.31 92 PRO A N 1
ATOM 758 C CA . PRO A 1 92 ? -0.037 -8.135 -6.642 1.00 94.31 92 PRO A CA 1
ATOM 759 C C . PRO A 1 92 ? 0.342 -9.214 -7.665 1.00 94.31 92 PRO A C 1
ATOM 761 O O . PRO A 1 92 ? 1.163 -10.095 -7.396 1.00 94.31 92 PRO A O 1
ATOM 764 N N . ILE A 1 93 ? -0.255 -9.138 -8.858 1.00 94.94 93 ILE A N 1
ATOM 765 C CA . ILE A 1 93 ? 0.015 -10.087 -9.953 1.00 94.94 93 ILE A CA 1
ATOM 766 C C . ILE A 1 93 ? 1.455 -9.932 -10.468 1.00 94.94 93 ILE A C 1
ATOM 768 O O . ILE A 1 93 ? 2.148 -10.925 -10.682 1.00 94.94 93 ILE A O 1
ATOM 772 N N . VAL A 1 94 ? 1.916 -8.690 -10.637 1.00 94.94 94 VAL A N 1
ATOM 773 C CA . VAL A 1 94 ? 3.282 -8.364 -11.070 1.00 94.94 94 VAL A CA 1
ATOM 774 C C . VAL A 1 94 ? 4.113 -7.986 -9.850 1.00 94.94 94 VAL A C 1
ATOM 776 O O . VAL A 1 94 ? 3.749 -7.072 -9.112 1.00 94.94 94 VAL A O 1
ATOM 779 N N . ARG A 1 95 ? 5.232 -8.685 -9.644 1.00 92.56 95 ARG A N 1
ATOM 780 C CA . ARG A 1 95 ? 6.085 -8.562 -8.455 1.00 92.56 95 ARG A CA 1
ATOM 781 C C . ARG A 1 95 ? 7.550 -8.443 -8.834 1.00 92.56 95 ARG A C 1
ATOM 783 O O . ARG A 1 95 ? 7.986 -8.990 -9.845 1.00 92.56 95 ARG A O 1
ATOM 790 N N . THR A 1 96 ? 8.304 -7.726 -8.011 1.00 92.56 96 THR A N 1
ATOM 791 C CA . THR A 1 96 ? 9.767 -7.719 -8.074 1.00 92.56 96 THR A CA 1
ATOM 792 C C . THR A 1 96 ? 10.321 -8.872 -7.241 1.00 92.56 96 THR A C 1
ATOM 794 O O . THR A 1 96 ? 9.656 -9.360 -6.331 1.00 92.56 96 THR A O 1
ATOM 797 N N . HIS A 1 97 ? 11.552 -9.301 -7.522 1.00 90.75 97 HIS A N 1
ATOM 798 C CA . HIS A 1 97 ? 12.225 -10.318 -6.707 1.00 90.75 97 HIS A CA 1
ATOM 799 C C . HIS A 1 97 ? 12.319 -9.895 -5.229 1.00 90.75 97 HIS A C 1
ATOM 801 O O . HIS A 1 97 ? 12.097 -10.703 -4.334 1.00 90.75 97 HIS A O 1
ATOM 807 N N . GLU A 1 98 ? 12.569 -8.607 -4.974 1.00 91.38 98 GLU A N 1
ATOM 808 C CA . GLU A 1 98 ? 12.671 -8.067 -3.614 1.00 91.38 98 GLU A CA 1
ATOM 809 C C . GLU A 1 98 ? 11.339 -8.119 -2.847 1.00 91.38 98 GLU A C 1
ATOM 811 O O . GLU A 1 98 ? 11.344 -8.328 -1.638 1.00 91.38 98 GLU A O 1
ATOM 816 N N . TYR A 1 99 ? 10.194 -7.995 -3.533 1.00 93.62 99 TYR A N 1
ATOM 817 C CA . TYR A 1 99 ? 8.873 -8.132 -2.907 1.00 93.62 99 TYR A CA 1
ATOM 818 C C . TYR A 1 99 ? 8.722 -9.491 -2.205 1.00 93.62 99 TYR A C 1
ATOM 820 O O . TYR A 1 99 ? 8.267 -9.559 -1.060 1.00 93.62 99 TYR A O 1
ATOM 828 N N . ASP A 1 100 ? 9.136 -10.564 -2.885 1.00 92.06 100 ASP A N 1
ATOM 829 C CA . ASP A 1 100 ? 9.088 -11.922 -2.344 1.00 92.06 100 ASP A CA 1
ATOM 830 C C . ASP A 1 100 ? 10.169 -12.136 -1.276 1.00 92.06 100 ASP A C 1
ATOM 832 O O . ASP A 1 100 ? 9.877 -12.703 -0.225 1.00 92.06 100 ASP A O 1
ATOM 836 N N . SER A 1 101 ? 11.388 -11.622 -1.491 1.00 91.50 101 SER A N 1
ATOM 837 C CA . SER A 1 101 ? 12.486 -11.696 -0.512 1.00 91.50 101 SER A CA 1
ATOM 838 C C . SER A 1 101 ? 12.132 -11.051 0.831 1.00 91.50 101 SER A C 1
ATOM 840 O O . SER A 1 101 ? 12.522 -11.551 1.884 1.00 91.50 101 SER A O 1
ATOM 842 N N . TYR A 1 102 ? 11.373 -9.954 0.813 1.00 91.75 102 TYR A N 1
ATOM 843 C CA . TYR A 1 102 ? 10.891 -9.276 2.020 1.00 91.75 102 TYR A CA 1
ATOM 844 C C . TYR A 1 102 ? 9.608 -9.880 2.599 1.00 91.75 102 TYR A C 1
ATOM 846 O O . TYR A 1 102 ? 9.147 -9.428 3.646 1.00 91.75 102 TYR A O 1
ATOM 854 N N . ASN A 1 103 ? 9.022 -10.882 1.937 1.00 92.44 103 ASN A N 1
ATOM 855 C CA . ASN A 1 103 ? 7.778 -11.526 2.344 1.00 92.44 103 ASN A CA 1
ATOM 856 C C . ASN A 1 103 ? 6.613 -10.527 2.532 1.00 92.44 103 ASN A C 1
ATOM 858 O O . ASN A 1 103 ? 5.834 -10.611 3.488 1.00 92.44 103 ASN A O 1
ATOM 862 N N . PHE A 1 104 ? 6.476 -9.573 1.600 1.00 91.81 104 PHE A N 1
ATOM 863 C CA . PHE A 1 104 ? 5.396 -8.575 1.630 1.00 91.81 104 PHE A CA 1
ATOM 864 C C . PHE A 1 104 ? 3.994 -9.188 1.497 1.00 91.81 104 PHE A C 1
ATOM 866 O O . PHE A 1 104 ? 3.017 -8.543 1.867 1.00 91.81 104 PHE A O 1
ATOM 873 N N . ASP A 1 105 ? 3.886 -10.446 1.058 1.00 91.81 105 ASP A N 1
ATOM 874 C CA . ASP A 1 105 ? 2.635 -11.217 1.068 1.00 91.81 105 ASP A CA 1
ATOM 875 C C . ASP A 1 105 ? 2.024 -11.343 2.468 1.00 91.81 105 ASP A C 1
ATOM 877 O O . ASP A 1 105 ? 0.808 -11.457 2.607 1.00 91.81 105 ASP A O 1
ATOM 881 N N . THR A 1 106 ? 2.862 -11.311 3.508 1.00 92.69 106 THR A N 1
ATOM 882 C CA . THR A 1 106 ? 2.409 -11.344 4.904 1.00 92.69 106 THR A CA 1
ATOM 883 C C . THR A 1 106 ? 1.794 -10.002 5.318 1.00 92.69 106 THR A C 1
ATOM 885 O O . THR A 1 106 ? 0.879 -9.967 6.132 1.00 92.69 106 THR A O 1
ATOM 888 N N . TYR A 1 107 ? 2.201 -8.896 4.690 1.00 92.50 107 TYR A N 1
ATOM 889 C CA . TYR A 1 107 ? 1.688 -7.546 4.946 1.00 92.50 107 TYR A CA 1
ATOM 890 C C . TYR A 1 107 ? 1.125 -6.925 3.659 1.00 92.50 107 TYR A C 1
ATOM 892 O O . TYR A 1 107 ? 1.646 -5.916 3.170 1.00 92.50 107 TYR A O 1
ATOM 900 N N . PRO A 1 108 ? 0.074 -7.525 3.071 1.00 89.56 108 PRO A N 1
ATOM 901 C CA . PRO A 1 108 ? -0.377 -7.142 1.748 1.00 89.56 108 PRO A CA 1
ATOM 902 C C . PRO A 1 108 ? -1.007 -5.745 1.778 1.00 89.56 108 PRO A C 1
ATOM 904 O O . PRO A 1 108 ? -1.742 -5.370 2.702 1.00 89.56 108 PRO A O 1
ATOM 907 N N . CYS A 1 109 ? -0.712 -4.972 0.739 1.00 91.38 109 CYS A N 1
ATOM 908 C CA . CYS A 1 109 ? -1.175 -3.606 0.561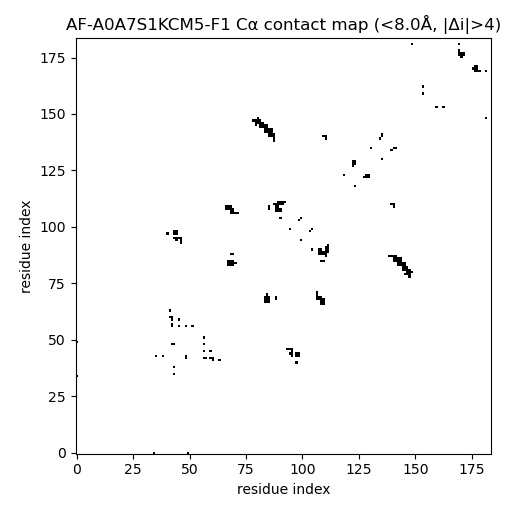 1.00 91.38 109 CYS A CA 1
ATOM 909 C C . CYS A 1 109 ? -1.861 -3.459 -0.802 1.00 91.38 109 CYS A C 1
ATOM 911 O O . CYS A 1 109 ? -1.349 -3.901 -1.829 1.00 91.38 109 CYS A O 1
ATOM 913 N N . GLY A 1 110 ? -3.046 -2.847 -0.806 1.00 92.94 110 GLY A N 1
ATOM 914 C CA . GLY A 1 110 ? -3.864 -2.706 -2.011 1.00 92.94 110 GLY A CA 1
ATOM 915 C C . GLY A 1 110 ? -4.586 -3.983 -2.466 1.00 92.94 110 GLY A C 1
ATOM 916 O O . GLY A 1 110 ? -4.677 -4.982 -1.754 1.00 92.94 110 GLY A O 1
ATOM 917 N N . THR A 1 111 ? -5.167 -3.911 -3.662 1.00 94.25 111 THR A N 1
ATOM 918 C CA . THR A 1 111 ? -5.947 -4.981 -4.299 1.00 94.25 111 THR A CA 1
ATOM 919 C C . THR A 1 111 ? -5.697 -4.969 -5.806 1.00 94.25 111 THR A C 1
ATOM 921 O O . THR A 1 111 ? -5.386 -3.913 -6.362 1.00 94.25 111 THR A O 1
ATOM 924 N N . ASN A 1 112 ? -5.845 -6.109 -6.485 1.00 95.62 112 ASN A N 1
ATOM 925 C CA . ASN A 1 112 ? -5.789 -6.125 -7.943 1.00 95.62 112 ASN A CA 1
ATOM 926 C C . ASN A 1 112 ? -7.127 -5.632 -8.504 1.00 95.62 112 ASN A C 1
ATOM 928 O O . ASN A 1 112 ? -8.196 -6.096 -8.104 1.00 95.62 112 ASN A O 1
ATOM 932 N N . ALA A 1 113 ? -7.068 -4.707 -9.458 1.00 95.44 113 ALA A N 1
ATOM 933 C CA . ALA A 1 113 ? -8.238 -4.170 -10.140 1.00 95.44 113 ALA A CA 1
ATOM 934 C C . ALA A 1 113 ? -8.114 -4.379 -11.652 1.00 95.44 113 ALA A C 1
ATOM 936 O O . ALA A 1 113 ? -7.022 -4.303 -12.215 1.00 95.44 113 ALA A O 1
ATOM 937 N N . ILE A 1 114 ? -9.247 -4.619 -12.313 1.00 96.19 114 ILE A N 1
ATOM 938 C CA . ILE A 1 114 ? -9.325 -4.588 -13.775 1.00 96.19 114 ILE A CA 1
ATOM 939 C C . ILE A 1 114 ? -9.454 -3.122 -14.184 1.00 96.19 114 ILE A C 1
ATOM 941 O O . ILE A 1 114 ? -10.412 -2.455 -13.793 1.00 96.19 114 ILE A O 1
ATOM 945 N N . VAL A 1 115 ? -8.488 -2.631 -14.956 1.00 95.19 115 VAL A N 1
ATOM 946 C CA . VAL A 1 115 ? -8.421 -1.236 -15.404 1.00 95.19 115 VAL A CA 1
ATOM 947 C C . VAL A 1 115 ? -8.646 -1.185 -16.912 1.00 95.19 115 VAL A C 1
ATOM 949 O O . VAL A 1 115 ? -7.982 -1.898 -17.661 1.00 95.19 115 VAL A O 1
ATOM 952 N N . ALA A 1 116 ? -9.574 -0.336 -17.354 1.00 95.25 116 ALA A N 1
ATOM 953 C CA . ALA A 1 116 ? -9.802 -0.036 -18.764 1.00 95.25 116 ALA A CA 1
ATOM 954 C C . ALA A 1 116 ? -9.321 1.390 -19.059 1.00 95.25 116 ALA A C 1
ATOM 956 O O . ALA A 1 116 ? -9.766 2.333 -18.410 1.00 95.25 116 ALA A O 1
ATOM 957 N N . VAL A 1 117 ? -8.416 1.541 -20.028 1.00 94.38 117 VAL A N 1
ATOM 958 C CA . VAL A 1 117 ? -7.889 2.845 -20.460 1.00 94.38 117 VAL A CA 1
ATOM 959 C C . VAL A 1 117 ? -8.630 3.263 -21.726 1.00 94.38 117 VAL A C 1
ATOM 961 O O . VAL A 1 117 ? -8.245 2.892 -22.832 1.00 94.38 117 VAL A O 1
ATOM 964 N N . ILE A 1 118 ? -9.741 3.974 -21.548 1.00 93.44 118 ILE A N 1
ATOM 965 C CA . ILE A 1 118 ? -10.618 4.469 -22.616 1.00 93.44 118 ILE A CA 1
ATOM 966 C C . ILE A 1 118 ? -11.147 5.849 -22.228 1.00 93.44 118 ILE A C 1
ATOM 968 O O . ILE A 1 118 ? -11.260 6.138 -21.043 1.00 93.44 118 ILE A O 1
ATOM 972 N N . SER A 1 119 ? -11.518 6.670 -23.208 1.00 91.69 119 SER A N 1
ATOM 973 C CA . SER A 1 119 ? -12.279 7.896 -22.950 1.00 91.69 119 SER A CA 1
ATOM 974 C C . SER A 1 119 ? -13.759 7.547 -22.797 1.00 91.69 119 SER A C 1
ATOM 976 O O . SER A 1 119 ? -14.361 7.026 -23.741 1.00 91.69 119 SER A O 1
ATOM 978 N N . TYR A 1 120 ? -14.356 7.809 -21.630 1.00 87.81 120 TYR A N 1
ATOM 979 C CA . TYR A 1 120 ? -15.753 7.446 -21.367 1.00 87.81 120 TYR A CA 1
ATOM 980 C C . TYR A 1 120 ? -16.526 8.525 -20.606 1.00 87.81 120 TYR A C 1
ATOM 982 O O . TYR A 1 120 ? -16.159 8.915 -19.506 1.00 87.81 120 TYR A O 1
ATOM 990 N N . SER A 1 121 ? -17.686 8.935 -21.132 1.00 87.25 121 SER A N 1
ATOM 991 C CA . SER A 1 121 ? -18.660 9.864 -20.515 1.00 87.25 121 SER A CA 1
ATOM 992 C C . SER A 1 121 ? -18.169 11.271 -20.121 1.00 87.25 121 SER A C 1
ATOM 994 O O . SER A 1 121 ? -19.010 12.128 -19.867 1.00 87.25 121 SER A O 1
ATOM 996 N N . GLY A 1 122 ? -16.859 11.538 -20.096 1.00 88.94 122 GLY A N 1
ATOM 997 C CA . GLY A 1 122 ? -16.275 12.826 -19.712 1.00 88.94 122 GLY A CA 1
ATOM 998 C C . GLY A 1 122 ? -16.171 13.055 -18.200 1.00 88.94 122 GLY A C 1
ATOM 999 O O . GLY A 1 122 ? -15.765 14.132 -17.782 1.00 88.94 122 GLY A O 1
ATOM 1000 N N . TYR A 1 123 ? -16.521 12.071 -17.365 1.00 91.06 123 TYR A N 1
ATOM 1001 C CA . TYR A 1 123 ? -16.326 12.133 -15.905 1.00 91.06 123 TYR A CA 1
ATOM 1002 C C . TYR A 1 123 ? -14.937 11.634 -15.455 1.00 91.06 123 TYR A C 1
ATOM 1004 O O . TYR A 1 123 ? -14.649 11.592 -14.263 1.00 91.06 123 TYR A O 1
ATOM 1012 N N . ASP A 1 124 ? -14.086 11.256 -16.406 1.00 92.06 124 ASP A N 1
ATOM 1013 C CA . ASP A 1 124 ? -12.711 10.762 -16.275 1.00 92.06 124 ASP A CA 1
ATOM 1014 C C . ASP A 1 124 ? -11.650 11.841 -16.598 1.00 92.06 124 ASP A C 1
ATOM 1016 O O . ASP A 1 124 ? -10.513 11.528 -16.945 1.00 92.06 124 ASP A O 1
ATOM 1020 N N . MET A 1 125 ? -12.017 13.127 -16.519 1.00 92.50 125 MET A N 1
ATOM 1021 C CA . MET A 1 125 ? -11.118 14.257 -16.798 1.00 92.50 125 MET A CA 1
ATOM 1022 C C . MET A 1 125 ? -10.187 14.579 -15.617 1.00 92.50 125 MET A C 1
ATOM 1024 O O . MET A 1 125 ? -10.553 14.366 -14.466 1.00 92.50 125 MET A O 1
ATOM 1028 N N . GLU A 1 126 ? -9.011 15.152 -15.911 1.00 85.25 126 GLU A N 1
ATOM 1029 C CA . GLU A 1 126 ? -8.091 15.756 -14.924 1.00 85.25 126 GLU A CA 1
ATOM 1030 C C . GLU A 1 126 ? -7.794 14.852 -13.711 1.00 85.25 126 GLU A C 1
ATOM 1032 O O . GLU A 1 126 ? -8.058 15.199 -12.563 1.00 85.25 126 GLU A O 1
ATOM 1037 N N . ASP A 1 127 ? -7.252 13.662 -13.987 1.00 91.12 127 ASP A N 1
ATOM 1038 C CA . ASP A 1 127 ? -6.881 12.625 -13.008 1.00 91.12 127 ASP A CA 1
ATOM 1039 C C . ASP A 1 127 ? -8.059 11.929 -12.289 1.00 91.12 127 ASP A C 1
ATOM 1041 O O . ASP A 1 127 ? -7.845 11.099 -11.398 1.00 91.12 127 ASP A O 1
ATOM 1045 N N . ALA A 1 128 ? -9.307 12.196 -12.693 1.00 92.88 128 ALA A N 1
ATOM 1046 C CA . ALA A 1 128 ? -10.468 11.459 -12.205 1.00 92.88 128 ALA A CA 1
ATOM 1047 C C . ALA A 1 128 ? -10.541 10.036 -12.784 1.00 92.88 128 ALA A C 1
ATOM 1049 O O . ALA A 1 128 ? -10.149 9.763 -13.917 1.00 92.88 128 ALA A O 1
ATOM 1050 N N . MET A 1 129 ? -11.108 9.115 -12.003 1.00 92.69 129 MET A N 1
ATOM 1051 C CA . MET A 1 129 ? -11.355 7.736 -12.423 1.00 92.69 129 MET A CA 1
ATOM 1052 C C . MET A 1 129 ? -12.799 7.335 -12.146 1.00 92.69 129 MET A C 1
ATOM 1054 O O . MET A 1 129 ? -13.363 7.648 -11.096 1.00 92.69 129 MET A O 1
ATOM 1058 N N . ILE A 1 130 ? -13.391 6.591 -13.077 1.00 94.50 130 ILE A N 1
ATOM 1059 C CA . ILE A 1 130 ? -14.741 6.047 -12.934 1.00 94.50 130 ILE A CA 1
ATOM 1060 C C . ILE A 1 130 ? -14.638 4.649 -12.321 1.00 94.50 130 ILE A C 1
ATOM 1062 O O . ILE A 1 130 ? -14.002 3.754 -12.877 1.00 94.50 130 ILE A O 1
ATOM 1066 N N . MET A 1 131 ? -15.286 4.445 -11.172 1.00 94.25 131 MET A N 1
ATOM 1067 C CA . MET A 1 131 ? -15.310 3.155 -10.479 1.00 94.25 131 MET A CA 1
ATOM 1068 C C . MET A 1 131 ? -16.604 2.382 -10.746 1.00 94.25 131 MET A C 1
ATOM 1070 O O . MET A 1 131 ? -17.696 2.948 -10.806 1.00 94.25 131 MET A O 1
ATOM 1074 N N . ASN A 1 132 ? -16.500 1.055 -10.846 1.00 95.44 132 ASN A N 1
ATOM 1075 C CA . ASN A 1 132 ? -17.665 0.187 -10.985 1.00 95.44 132 ASN A CA 1
ATOM 1076 C C . ASN A 1 132 ? -18.441 0.104 -9.659 1.00 95.44 132 ASN A C 1
ATOM 1078 O O . ASN A 1 132 ? -17.966 -0.486 -8.684 1.00 95.44 132 ASN A O 1
ATOM 1082 N N . LYS A 1 133 ? -19.666 0.643 -9.648 1.00 96.12 133 LYS A N 1
ATOM 1083 C CA . LYS A 1 133 ? -20.550 0.640 -8.473 1.00 96.12 133 LYS A CA 1
ATOM 1084 C C . LYS A 1 133 ? -20.798 -0.769 -7.920 1.00 96.12 133 LYS A C 1
ATOM 1086 O O . LYS A 1 133 ? -20.686 -0.973 -6.717 1.00 96.12 133 LYS A O 1
ATOM 1091 N N . ALA A 1 134 ? -21.057 -1.748 -8.784 1.00 97.69 134 ALA A N 1
ATOM 1092 C CA . ALA A 1 134 ? -21.315 -3.122 -8.359 1.00 97.69 134 ALA A CA 1
ATOM 1093 C C . ALA A 1 134 ? -20.070 -3.796 -7.752 1.00 97.69 134 ALA A C 1
ATOM 1095 O O . ALA A 1 134 ? -20.203 -4.677 -6.907 1.00 97.69 134 ALA A O 1
ATOM 1096 N N . SER A 1 135 ? -18.855 -3.409 -8.153 1.00 96.75 135 SER A N 1
ATOM 1097 C CA . SER A 1 135 ? -17.620 -3.880 -7.506 1.00 96.75 135 SER A CA 1
ATOM 1098 C C . SER A 1 135 ? -17.426 -3.247 -6.128 1.00 96.75 135 SER A C 1
ATOM 1100 O O . SER A 1 135 ? -17.066 -3.946 -5.183 1.00 96.75 135 SER A O 1
ATOM 1102 N N . MET A 1 136 ? -17.706 -1.947 -5.993 1.00 94.75 136 MET A N 1
ATOM 1103 C CA . MET A 1 136 ? -17.653 -1.241 -4.707 1.00 94.75 136 MET A CA 1
ATOM 1104 C C . MET A 1 136 ? -18.643 -1.839 -3.698 1.00 94.75 136 MET A C 1
ATOM 1106 O O . MET A 1 136 ? -18.263 -2.138 -2.570 1.00 94.75 136 MET A O 1
ATOM 1110 N N . GLU A 1 137 ? -19.889 -2.082 -4.112 1.00 96.44 137 GLU A N 1
ATOM 1111 C CA . GLU A 1 137 ? -20.927 -2.694 -3.264 1.00 96.44 137 GLU A CA 1
ATOM 1112 C C . GLU A 1 137 ? -20.579 -4.126 -2.830 1.00 96.44 137 GLU A C 1
ATOM 1114 O O . GLU A 1 137 ? -21.045 -4.589 -1.792 1.00 96.44 137 GLU A O 1
ATOM 1119 N N . ARG A 1 138 ? -19.715 -4.818 -3.583 1.00 95.75 138 ARG A N 1
ATOM 1120 C CA . ARG A 1 138 ? -19.173 -6.140 -3.227 1.00 95.75 138 ARG A CA 1
ATOM 1121 C C . ARG A 1 138 ? -17.901 -6.080 -2.376 1.00 95.75 138 ARG A C 1
ATOM 1123 O O . ARG A 1 138 ? -17.332 -7.126 -2.079 1.00 95.75 138 ARG A O 1
ATOM 1130 N N . GLY A 1 139 ? -17.452 -4.889 -1.982 1.00 93.81 139 GLY A N 1
ATOM 1131 C CA . GLY A 1 139 ? -16.333 -4.706 -1.057 1.00 93.81 139 GLY A CA 1
ATOM 1132 C C . GLY A 1 139 ? -14.993 -4.338 -1.700 1.00 93.81 139 GLY A C 1
ATOM 1133 O O . GLY A 1 139 ? -13.974 -4.381 -1.010 1.00 93.81 139 GLY A O 1
ATOM 1134 N N . LEU A 1 140 ? -14.954 -3.948 -2.983 1.00 94.75 140 LEU A N 1
ATOM 1135 C CA . LEU A 1 140 ? -13.723 -3.438 -3.600 1.00 94.75 140 LEU A CA 1
ATOM 1136 C C . LEU A 1 140 ? -13.176 -2.244 -2.800 1.00 94.75 140 LEU A C 1
ATOM 1138 O O . LEU A 1 140 ? -13.884 -1.263 -2.581 1.00 94.75 140 LEU A O 1
ATOM 1142 N N . CYS A 1 141 ? -11.907 -2.332 -2.391 1.00 92.19 141 CYS A N 1
ATOM 1143 C CA . CYS A 1 141 ? -11.207 -1.311 -1.602 1.00 92.19 141 CYS A CA 1
ATOM 1144 C C . CYS A 1 141 ? -11.895 -0.951 -0.268 1.00 92.19 141 CYS A C 1
ATOM 1146 O O . CYS A 1 141 ? -11.668 0.133 0.269 1.00 92.19 141 CYS A O 1
ATOM 1148 N N . HIS A 1 142 ? -12.722 -1.845 0.287 1.00 94.75 142 HIS A N 1
ATOM 1149 C CA . HIS A 1 142 ? -13.384 -1.599 1.563 1.00 94.75 142 HIS A CA 1
ATOM 1150 C C . HIS A 1 142 ? -12.392 -1.685 2.728 1.00 94.75 142 HIS A C 1
ATOM 1152 O O . HIS A 1 142 ? -11.597 -2.625 2.824 1.00 94.75 142 HIS A O 1
ATOM 1158 N N . ALA A 1 143 ? -12.469 -0.722 3.645 1.00 93.50 143 ALA A N 1
ATOM 1159 C CA . ALA A 1 143 ? -11.527 -0.573 4.743 1.00 93.50 143 ALA A CA 1
ATOM 1160 C C . ALA A 1 143 ? -12.195 -0.095 6.031 1.00 93.50 143 ALA A C 1
ATOM 1162 O O . ALA A 1 143 ? -13.123 0.712 5.999 1.00 93.50 143 ALA A O 1
ATOM 1163 N N . SER A 1 144 ? -11.641 -0.525 7.162 1.00 91.50 144 SER A N 1
ATOM 1164 C CA . SER A 1 144 ? -12.034 -0.074 8.494 1.00 91.50 144 SER A CA 1
ATOM 1165 C C . SER A 1 144 ? -10.974 0.819 9.118 1.00 91.50 144 SER A C 1
ATOM 1167 O O . SER A 1 144 ? -9.771 0.617 8.942 1.00 91.50 144 SER A O 1
ATOM 1169 N N . VAL A 1 145 ? -11.433 1.799 9.893 1.00 91.31 145 VAL A N 1
ATOM 1170 C CA . VAL A 1 145 ? -10.574 2.683 10.681 1.00 91.31 145 VAL A CA 1
ATOM 1171 C C . VAL A 1 145 ? -10.832 2.425 12.155 1.00 91.31 145 VAL A C 1
ATOM 1173 O O . VAL A 1 145 ? -11.923 2.681 12.656 1.00 91.31 145 VAL A O 1
ATOM 1176 N N . TYR A 1 146 ? -9.808 1.955 12.856 1.00 87.75 146 TYR A N 1
ATOM 1177 C CA . TYR A 1 146 ? -9.831 1.763 14.298 1.00 87.75 146 TYR A CA 1
ATOM 1178 C C . TYR A 1 146 ? -9.242 2.998 14.967 1.00 87.75 146 TYR A C 1
ATOM 1180 O O . TYR A 1 146 ? -8.105 3.381 14.686 1.00 87.75 146 TYR A O 1
ATOM 1188 N N . LYS A 1 147 ? -10.010 3.638 15.847 1.00 87.31 147 LYS A N 1
ATOM 1189 C CA . LYS A 1 147 ? -9.564 4.803 16.612 1.00 87.31 147 LYS A CA 1
ATOM 1190 C C . LYS A 1 147 ? -9.683 4.494 18.094 1.00 87.31 147 LYS A C 1
ATOM 1192 O O . LYS A 1 147 ? -10.783 4.272 18.589 1.00 87.31 147 LYS A O 1
ATOM 1197 N N . THR A 1 148 ? -8.559 4.518 18.798 1.00 85.12 148 THR A N 1
ATOM 1198 C CA . THR A 1 148 ? -8.544 4.313 20.248 1.00 85.12 148 THR A CA 1
ATOM 1199 C C . THR A 1 148 ? -8.607 5.664 20.948 1.00 85.12 148 THR A C 1
ATOM 1201 O O . THR A 1 148 ? -7.849 6.577 20.618 1.00 85.12 148 THR A O 1
ATOM 1204 N N . LYS A 1 149 ? -9.489 5.794 21.942 1.00 82.94 149 LYS A N 1
ATOM 1205 C CA . LYS A 1 149 ? -9.492 6.916 22.887 1.00 82.94 149 LYS A CA 1
ATOM 1206 C C . LYS A 1 149 ? -9.038 6.404 24.248 1.00 82.94 149 LYS A C 1
ATOM 1208 O O . LYS A 1 149 ? -9.637 5.477 24.784 1.00 82.94 149 LYS A O 1
ATOM 1213 N N . VAL A 1 150 ? -7.983 7.005 24.787 1.00 80.50 150 VAL A N 1
ATOM 1214 C CA . VAL A 1 150 ? -7.539 6.756 26.162 1.00 80.50 150 VAL A CA 1
ATOM 1215 C C . VAL A 1 150 ? -8.258 7.758 27.053 1.00 80.50 150 VAL A C 1
ATOM 1217 O O . VAL A 1 150 ? -8.220 8.957 26.783 1.00 80.50 150 VAL A O 1
ATOM 1220 N N . ILE A 1 151 ? -8.957 7.257 28.067 1.00 79.62 151 ILE A N 1
ATOM 1221 C CA . ILE A 1 151 ? -9.720 8.071 29.013 1.00 79.62 151 ILE A CA 1
ATOM 1222 C C . ILE A 1 151 ? -9.156 7.803 30.399 1.00 79.62 151 ILE A C 1
ATOM 1224 O O . ILE A 1 151 ? -9.035 6.651 30.817 1.00 79.62 151 ILE A O 1
ATOM 1228 N N . GLU A 1 152 ? -8.827 8.872 31.111 1.00 76.44 152 GLU A N 1
ATOM 1229 C CA . GLU A 1 152 ? -8.428 8.799 32.509 1.00 76.44 152 GLU A CA 1
ATOM 1230 C C . GLU A 1 152 ? -9.689 8.783 33.373 1.00 76.44 152 GLU A C 1
ATOM 1232 O O . GLU A 1 152 ? -10.405 9.775 33.478 1.00 76.44 152 GLU A O 1
ATOM 1237 N N . ALA A 1 153 ? -9.983 7.628 33.967 1.00 73.44 153 ALA A N 1
ATOM 1238 C CA . ALA A 1 153 ? -11.114 7.449 34.878 1.00 73.44 153 ALA A CA 1
ATOM 1239 C C . ALA A 1 153 ? -10.710 7.597 36.359 1.00 73.44 153 ALA A C 1
ATOM 1241 O O . ALA A 1 153 ? -11.450 7.179 37.249 1.00 73.44 153 ALA A O 1
ATOM 1242 N N . ALA A 1 154 ? -9.517 8.137 36.637 1.00 71.56 154 ALA A N 1
ATOM 1243 C CA . ALA A 1 154 ? -9.041 8.319 38.001 1.00 71.56 154 ALA A CA 1
ATOM 1244 C C . ALA A 1 154 ? -9.884 9.390 38.723 1.00 71.56 154 ALA A C 1
ATOM 1246 O O . ALA A 1 154 ? -10.166 10.441 38.142 1.00 71.56 154 ALA A O 1
ATOM 1247 N N . PRO A 1 155 ? -10.291 9.157 39.984 1.00 73.12 155 PRO A N 1
ATOM 1248 C CA . PRO A 1 155 ? -10.942 10.190 40.776 1.00 73.12 155 PRO A CA 1
ATOM 1249 C C . PRO A 1 155 ? -9.994 11.389 40.992 1.00 73.12 155 PRO A C 1
ATOM 1251 O O . PRO A 1 155 ? -8.772 11.203 41.034 1.00 73.12 155 PRO A O 1
ATOM 1254 N N . PRO A 1 156 ? -10.526 12.618 41.148 1.00 74.38 156 PRO A N 1
ATOM 1255 C CA . PRO A 1 156 ? -9.706 13.814 41.322 1.00 74.38 156 PRO A CA 1
ATOM 1256 C C . PRO A 1 156 ? -8.725 13.667 42.496 1.00 74.38 156 PRO A C 1
ATOM 1258 O O . PRO A 1 156 ? -9.141 13.385 43.618 1.00 74.38 156 PRO A O 1
ATOM 1261 N N . GLY A 1 157 ? -7.429 13.871 42.239 1.00 72.81 157 GLY A N 1
ATOM 1262 C CA . GLY A 1 157 ? -6.373 13.847 43.261 1.00 72.81 157 GLY A CA 1
ATOM 1263 C C . GLY A 1 157 ? -5.606 12.527 43.414 1.00 72.81 157 GLY A C 1
ATOM 1264 O O . GLY A 1 157 ? -4.695 12.468 44.238 1.00 72.81 157 GLY A O 1
ATOM 1265 N N . LEU A 1 158 ? -5.919 11.486 42.633 1.00 71.94 158 LEU A N 1
ATOM 1266 C CA . LEU A 1 158 ? -5.143 10.241 42.621 1.00 71.94 158 LEU A CA 1
ATOM 1267 C C . LEU A 1 158 ? -3.981 10.320 41.612 1.00 71.94 158 LEU A C 1
ATOM 1269 O O . LEU A 1 158 ? -4.194 10.666 40.451 1.00 71.94 158 LEU A O 1
ATOM 1273 N N . ASP A 1 159 ? -2.760 9.977 42.038 1.00 66.50 159 ASP A N 1
ATOM 1274 C CA . ASP A 1 159 ? -1.595 9.927 41.143 1.00 66.50 159 ASP A CA 1
ATOM 1275 C C . ASP A 1 159 ? -1.719 8.729 40.179 1.00 66.50 159 ASP A C 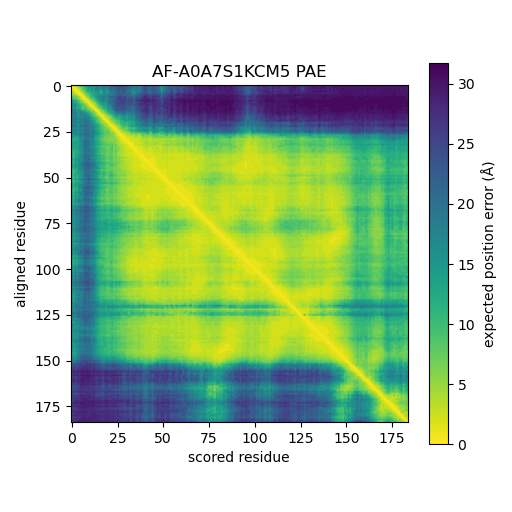1
ATOM 1277 O O . ASP A 1 159 ? -1.876 7.577 40.598 1.00 66.50 159 ASP A O 1
ATOM 1281 N N . ILE A 1 160 ? -1.634 9.010 38.876 1.00 66.88 160 ILE A N 1
ATOM 1282 C CA . ILE A 1 160 ? -1.850 8.064 37.765 1.00 66.88 160 ILE A CA 1
ATOM 1283 C C . ILE A 1 160 ? -0.874 6.879 37.833 1.00 66.88 160 ILE A C 1
ATOM 1285 O O . ILE A 1 160 ? -1.165 5.800 37.319 1.00 66.88 160 ILE A O 1
ATOM 1289 N N . LYS A 1 161 ? 0.259 7.033 38.529 1.00 68.25 161 LYS A N 1
ATOM 1290 C CA . LYS A 1 161 ? 1.274 5.983 38.714 1.00 68.25 161 LYS A CA 1
ATOM 1291 C C . LYS A 1 161 ? 0.743 4.683 39.327 1.00 68.25 161 LYS A C 1
ATOM 1293 O O . LYS A 1 161 ? 1.352 3.641 39.108 1.00 68.25 161 LYS A O 1
ATOM 1298 N N . TYR A 1 162 ? -0.365 4.730 40.070 1.00 64.56 162 TYR A N 1
ATOM 1299 C CA . TYR A 1 162 ? -0.978 3.550 40.699 1.00 64.56 162 TYR A CA 1
ATOM 1300 C C . TYR A 1 162 ? -2.213 3.023 39.949 1.00 64.56 162 TYR A C 1
ATOM 1302 O O . TYR A 1 162 ? -2.830 2.049 40.383 1.00 64.56 162 TYR A O 1
ATOM 1310 N N . ALA A 1 163 ? -2.605 3.654 38.838 1.00 65.81 163 ALA A N 1
ATOM 1311 C CA . ALA A 1 163 ? -3.787 3.260 38.084 1.00 65.81 163 ALA A CA 1
ATOM 1312 C C . ALA A 1 163 ? -3.514 2.012 37.227 1.00 65.81 163 ALA A C 1
ATOM 1314 O O . ALA A 1 163 ? -2.529 1.937 36.492 1.00 65.81 163 ALA A O 1
ATOM 1315 N N . SER A 1 164 ? -4.418 1.031 37.290 1.00 69.25 164 SER A N 1
ATOM 1316 C CA . SER A 1 164 ? -4.378 -0.132 36.398 1.00 69.25 164 SER A CA 1
ATOM 1317 C C . SER A 1 164 ? -5.007 0.216 35.044 1.00 69.25 164 SER A C 1
ATOM 1319 O O . SER A 1 164 ? -6.101 0.786 35.020 1.00 69.25 164 SER A O 1
ATOM 1321 N N . PRO A 1 165 ? -4.368 -0.120 33.910 1.00 69.88 165 PRO A N 1
ATOM 1322 C CA . PRO A 1 165 ? -4.959 0.098 32.599 1.00 69.88 165 PRO A CA 1
ATOM 1323 C C . PRO A 1 165 ? -6.075 -0.920 32.357 1.00 69.88 165 PRO A C 1
ATOM 1325 O O . PRO A 1 165 ? -5.843 -2.128 32.375 1.00 69.88 165 PRO A O 1
ATOM 1328 N N . TYR A 1 166 ? -7.279 -0.432 32.068 1.00 70.88 166 TYR A N 1
ATOM 1329 C CA . TYR A 1 166 ? -8.400 -1.275 31.668 1.00 70.88 166 TYR A CA 1
ATOM 1330 C C . TYR A 1 166 ? -8.688 -1.116 30.177 1.00 70.88 166 TYR A C 1
ATOM 1332 O O . TYR A 1 166 ? -8.650 -0.013 29.632 1.00 70.88 166 TYR A O 1
ATOM 1340 N N . ARG A 1 167 ? -8.966 -2.239 29.510 1.00 67.19 167 ARG A N 1
ATOM 1341 C CA . ARG A 1 167 ? -9.307 -2.291 28.086 1.00 67.19 167 ARG A CA 1
ATOM 1342 C C . ARG A 1 167 ? -10.761 -2.707 27.962 1.00 67.19 167 ARG A C 1
ATOM 1344 O O . ARG A 1 167 ? -11.112 -3.822 28.335 1.00 67.19 167 ARG A O 1
ATOM 1351 N N . PHE A 1 168 ? -11.581 -1.820 27.422 1.00 67.94 168 PHE A N 1
ATOM 1352 C CA . PHE A 1 168 ? -12.977 -2.105 27.135 1.00 67.94 168 PHE A CA 1
ATOM 1353 C C . PHE A 1 168 ? -13.223 -1.846 25.656 1.00 67.94 168 PHE A C 1
ATOM 1355 O O . PHE A 1 168 ? -12.850 -0.796 25.133 1.00 67.94 168 PHE A O 1
ATOM 1362 N N . ASN A 1 169 ? -13.859 -2.799 24.983 1.00 67.56 169 ASN A N 1
ATOM 1363 C CA . ASN A 1 169 ? -14.511 -2.497 23.719 1.00 67.56 169 ASN A CA 1
ATOM 1364 C C . ASN A 1 169 ? -15.769 -1.689 24.046 1.00 67.56 169 ASN A C 1
ATOM 1366 O O . ASN A 1 169 ? -16.426 -1.957 25.050 1.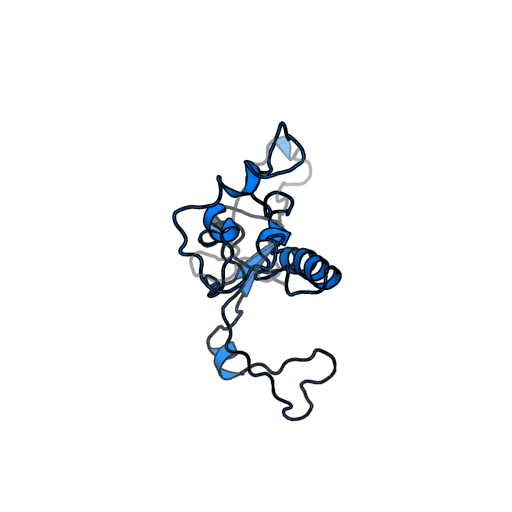00 67.56 169 ASN A O 1
ATOM 1370 N N . ASN A 1 170 ? -16.120 -0.709 23.214 1.00 68.75 170 ASN A N 1
ATOM 1371 C CA . ASN A 1 170 ? -17.339 0.089 23.387 1.00 68.75 170 ASN A CA 1
ATOM 1372 C C . ASN A 1 170 ? -18.609 -0.714 23.026 1.00 68.75 170 ASN A C 1
ATOM 1374 O O . ASN A 1 170 ? -19.506 -0.194 22.373 1.00 68.75 170 ASN A O 1
ATOM 1378 N N . LEU A 1 171 ? -18.658 -1.997 23.383 1.00 66.12 171 LEU A N 1
ATOM 1379 C CA . LEU A 1 171 ? -19.755 -2.927 23.152 1.00 66.12 171 LEU A CA 1
ATOM 1380 C C . LEU A 1 171 ? -20.000 -3.682 24.457 1.00 66.12 171 LEU A C 1
ATOM 1382 O O . LEU A 1 171 ? -19.060 -4.196 25.065 1.00 66.12 171 LEU A O 1
ATOM 1386 N N . ASP A 1 172 ? -21.251 -3.726 24.891 1.00 62.44 172 ASP A N 1
ATOM 1387 C CA . ASP A 1 172 ? -21.680 -4.555 26.006 1.00 62.44 172 ASP A CA 1
ATOM 1388 C C . ASP A 1 172 ? -21.790 -6.038 25.596 1.00 62.44 172 ASP A C 1
ATOM 1390 O O . ASP A 1 172 ? -21.569 -6.413 24.441 1.00 62.44 172 ASP A O 1
ATOM 1394 N N . ALA A 1 173 ? -22.151 -6.905 26.547 1.00 66.69 173 ALA A N 1
ATOM 1395 C CA . ALA A 1 173 ? -22.317 -8.342 26.308 1.00 66.69 173 ALA A CA 1
ATOM 1396 C C . ALA A 1 173 ? -23.426 -8.686 25.290 1.00 66.69 173 ALA A C 1
ATOM 1398 O O . ALA A 1 173 ? -23.479 -9.813 24.803 1.00 66.69 173 ALA A O 1
ATOM 1399 N N . SER A 1 174 ? -24.298 -7.729 24.961 1.00 73.38 174 SER A N 1
ATOM 1400 C CA . SER A 1 174 ? -25.355 -7.850 23.954 1.00 73.38 174 SER A CA 1
ATOM 1401 C C . SER A 1 174 ? -24.973 -7.248 22.594 1.00 73.38 174 SER A C 1
ATOM 1403 O O . SER A 1 174 ? -25.772 -7.276 21.660 1.00 73.38 174 SER A O 1
ATOM 1405 N N . GLY A 1 175 ? -23.746 -6.729 22.457 1.00 66.06 175 GLY A N 1
ATOM 1406 C CA . GLY A 1 175 ? -23.266 -6.065 21.245 1.00 66.06 175 GLY A CA 1
ATOM 1407 C C . GLY A 1 175 ? -23.807 -4.644 21.063 1.00 66.06 175 GLY A C 1
ATOM 1408 O O . GLY A 1 175 ? -23.641 -4.060 19.991 1.00 66.06 175 GLY A O 1
ATOM 1409 N N . VAL A 1 176 ? -24.442 -4.071 22.089 1.00 70.19 176 VAL A N 1
ATOM 1410 C CA . VAL A 1 176 ? -24.935 -2.692 22.090 1.00 70.19 176 VAL A CA 1
ATOM 1411 C C . VAL A 1 176 ? -23.840 -1.764 22.602 1.00 70.19 176 VAL A C 1
ATOM 1413 O O . VAL A 1 176 ? -23.042 -2.117 23.467 1.00 70.19 176 VAL A O 1
ATOM 1416 N N . ARG A 1 177 ? -23.753 -0.557 22.036 1.00 67.62 177 ARG A N 1
ATOM 1417 C CA . ARG A 1 177 ? -22.692 0.386 22.400 1.00 67.62 177 ARG A CA 1
ATOM 1418 C C . ARG A 1 177 ? -22.873 0.889 23.826 1.00 67.62 177 ARG A C 1
ATOM 1420 O O . ARG A 1 177 ? -23.895 1.498 24.127 1.00 67.62 177 ARG A O 1
ATOM 1427 N N . ALA A 1 178 ? -21.852 0.710 24.660 1.00 66.50 178 ALA A N 1
ATOM 1428 C CA . ALA A 1 178 ? -21.883 1.151 26.054 1.00 66.50 178 ALA A CA 1
ATOM 1429 C C . ALA A 1 178 ? -21.908 2.687 26.175 1.00 66.50 178 ALA A C 1
ATOM 1431 O O . ALA A 1 178 ? -22.600 3.238 27.027 1.00 66.50 178 ALA A O 1
ATOM 1432 N N . VAL A 1 179 ? -21.187 3.395 25.298 1.00 68.50 179 VAL A N 1
ATOM 1433 C CA . VAL A 1 179 ? -21.162 4.861 25.247 1.00 68.50 179 VAL A CA 1
ATOM 1434 C C . VAL A 1 179 ? -21.302 5.331 23.800 1.00 68.50 179 VAL A C 1
ATOM 1436 O O . VAL A 1 179 ? -20.357 5.321 23.011 1.00 68.50 179 VAL A O 1
ATOM 1439 N N . SER A 1 180 ? -22.497 5.795 23.441 1.00 67.06 180 SER A N 1
ATOM 1440 C CA . SER A 1 180 ? -22.830 6.239 22.078 1.00 67.06 180 SER A CA 1
ATOM 1441 C C . SER A 1 180 ? -22.050 7.478 21.612 1.00 67.06 180 SER A C 1
ATOM 1443 O O . SER A 1 180 ? -21.899 7.697 20.413 1.00 67.06 180 SER A O 1
ATOM 1445 N N . SER A 1 181 ? -21.516 8.283 22.536 1.00 68.38 181 SER A N 1
ATOM 1446 C CA . SER A 1 181 ? -20.766 9.508 22.229 1.00 68.38 181 SER A CA 1
ATOM 1447 C C . SER A 1 181 ? -19.297 9.278 21.856 1.00 68.38 181 SER A C 1
ATOM 1449 O O . SER A 1 181 ? -18.664 10.190 21.317 1.00 68.38 181 SER A O 1
ATOM 1451 N N . LEU A 1 182 ? -18.738 8.090 22.122 1.00 60.44 182 LEU A N 1
ATOM 1452 C CA . LEU A 1 182 ? -17.315 7.820 21.893 1.00 60.44 182 LEU A CA 1
ATOM 1453 C C . LEU A 1 182 ? -16.955 7.630 20.414 1.00 60.44 182 LEU A C 1
ATOM 1455 O O . LEU A 1 182 ? -15.818 7.935 20.051 1.00 60.44 182 LEU A O 1
ATOM 1459 N N . ASP A 1 183 ? -17.913 7.262 19.563 1.00 55.53 183 ASP A N 1
ATOM 1460 C CA . ASP A 1 183 ? -17.688 6.920 18.148 1.00 55.53 183 ASP A CA 1
ATOM 1461 C C . ASP A 1 183 ? -18.170 7.993 17.150 1.00 55.53 183 ASP A C 1
ATOM 1463 O O . ASP A 1 183 ? -18.509 7.671 16.012 1.00 55.53 183 ASP A O 1
ATOM 1467 N N . LYS A 1 184 ? -18.223 9.264 17.572 1.00 54.34 184 LYS A N 1
ATOM 1468 C CA . LYS A 1 184 ? -18.398 10.404 16.655 1.00 54.34 184 LYS A CA 1
ATOM 1469 C C . LYS A 1 184 ? -17.119 10.723 15.882 1.00 54.34 184 LYS A C 1
ATOM 1471 O O . LYS A 1 184 ? -16.025 10.717 16.508 1.00 54.34 184 LYS A O 1
#

Radius of gyration: 25.7 Å; Cα contacts (8 Å, |Δi|>4): 135; chains: 1; bounding box: 66×37×75 Å